Protein AF-A0A3N5UXI3-F1 (afdb_monomer)

Foldseek 3Di:
DDDDPPPDDDDDDPDDDDPDFDADDCVPVVVVVQWDADPRRATDADPAQQHTSDPLDGDFDCSHVPPDDPVRRVVRVVSPVVNNVCSVVVHDGDPDHDDDDDDDDDDFAADELVLLVPQDQDDFDADDPVQVVPDPDDGRPGDDPVNVVSNVSNDLPCVQDVVPCPLQCCCCVVLVQNQFDDFDDDPVDTGHGRLQSNAVGPLLPCRSQVPRPRNQWDWDDDPQKIFIGGRNHTSHIAGFDAAPPPRHTQGHPSNVVSVCVVCVVPPPDDDPGDHHPVVVVVVVVCVVVVDDDD

Radius of gyration: 30.9 Å; Cα contacts (8 Å, |Δi|>4): 382; chains: 1; bounding box: 64×64×96 Å

Nearest PDB structures (foldseek):
  4ylf-assembly1_B  TM=7.951E-01  e=3.405E-05  Thermotoga maritima MSB8
  8oh5-assembly1_C  TM=3.109E-01  e=3.711E-07  Sporomusa ovata DSM 2662
  1gt8-assembly1_B  TM=7.418E-01  e=1.353E-02  Sus scrofa
  8f6n-assembly2_C  TM=8.391E-01  e=3.821E-02  Sus scrofa
  7m32-assembly2_D  TM=7.462E-01  e=2.993E-02  Sus scrofa

Mean predicted aligned error: 10.09 Å

Structure (mmCIF, N/CA/C/O backbone):
data_AF-A0A3N5UXI3-F1
#
_entry.id   AF-A0A3N5UXI3-F1
#
loop_
_atom_site.group_PDB
_atom_site.id
_atom_site.type_symbol
_atom_site.label_atom_id
_atom_site.label_alt_id
_atom_site.label_comp_id
_atom_site.label_asym_id
_atom_site.label_entity_id
_atom_site.label_seq_id
_atom_site.pdbx_PDB_ins_code
_atom_site.Cartn_x
_atom_site.Cartn_y
_atom_site.Cartn_z
_atom_site.occupancy
_atom_site.B_iso_or_equiv
_atom_site.auth_seq_id
_atom_site.auth_comp_id
_atom_site.auth_asym_id
_atom_site.auth_atom_id
_atom_site.pdbx_PDB_model_num
ATOM 1 N N . PRO A 1 1 ? 1.007 -31.518 -23.809 1.00 65.94 1 PRO A N 1
ATOM 2 C CA . PRO A 1 1 ? -0.198 -31.919 -23.040 1.00 65.94 1 PRO A CA 1
ATOM 3 C C . PRO A 1 1 ? -0.566 -33.351 -23.439 1.00 65.94 1 PRO A C 1
ATOM 5 O O . PRO A 1 1 ? -0.428 -33.674 -24.615 1.00 65.94 1 PRO A O 1
ATOM 8 N N . VAL A 1 2 ? -0.949 -34.202 -22.484 1.00 84.44 2 VAL A N 1
ATOM 9 C CA . VAL A 1 2 ? -1.409 -35.572 -22.769 1.00 84.44 2 VAL A CA 1
ATOM 10 C C . VAL A 1 2 ? -2.941 -35.539 -22.834 1.00 84.44 2 VAL A C 1
ATOM 12 O O . VAL A 1 2 ? -3.542 -35.056 -21.873 1.00 84.44 2 VAL A O 1
ATOM 15 N N . PRO A 1 3 ? -3.578 -35.974 -23.937 1.00 84.69 3 PRO A N 1
ATOM 16 C CA . PRO A 1 3 ? -5.035 -35.976 -24.052 1.00 84.69 3 PRO A CA 1
ATOM 17 C C . PRO A 1 3 ? -5.681 -36.871 -22.991 1.00 84.69 3 PRO A C 1
ATOM 19 O O . PRO A 1 3 ? -5.202 -37.978 -22.740 1.00 84.69 3 PRO A O 1
ATOM 22 N N . VAL A 1 4 ? -6.779 -36.409 -22.393 1.00 90.38 4 VAL A N 1
ATOM 23 C CA . VAL A 1 4 ? -7.607 -37.222 -21.495 1.00 90.38 4 VAL A CA 1
ATOM 24 C C . VAL A 1 4 ? -8.749 -37.808 -22.322 1.00 90.38 4 VAL A C 1
ATOM 26 O O . VAL A 1 4 ? -9.548 -37.075 -22.895 1.00 90.38 4 VAL A O 1
ATOM 29 N N . ALA A 1 5 ? -8.812 -39.134 -22.432 1.00 86.75 5 ALA A N 1
ATOM 30 C CA . ALA A 1 5 ? -9.844 -39.791 -23.230 1.00 86.75 5 ALA A CA 1
ATOM 31 C C . ALA A 1 5 ? -11.249 -39.479 -22.680 1.00 86.75 5 ALA A C 1
ATOM 33 O O . ALA A 1 5 ? -11.486 -39.594 -21.479 1.00 86.75 5 ALA A O 1
ATOM 34 N N . GLY A 1 6 ? -12.173 -39.090 -23.565 1.00 88.12 6 GLY A N 1
ATOM 35 C CA . GLY A 1 6 ? -13.560 -38.771 -23.208 1.00 88.12 6 GLY A CA 1
ATOM 36 C C . GLY A 1 6 ? -13.774 -37.392 -22.572 1.00 88.12 6 GLY A C 1
ATOM 37 O O . GLY A 1 6 ? -14.871 -37.127 -22.094 1.00 88.12 6 GLY A O 1
ATOM 38 N N . SER A 1 7 ? -12.765 -36.511 -22.551 1.00 89.62 7 SER A N 1
ATOM 39 C CA . SER A 1 7 ? -12.912 -35.149 -22.011 1.00 89.62 7 SER A CA 1
ATOM 40 C C . SER A 1 7 ? -13.475 -34.127 -23.004 1.00 89.62 7 SER A C 1
ATOM 42 O O . SER A 1 7 ? -13.617 -32.957 -22.646 1.00 89.62 7 SER A O 1
ATOM 44 N N . ASP A 1 8 ? -13.751 -34.527 -24.244 1.00 89.00 8 ASP A N 1
ATOM 45 C CA . ASP A 1 8 ? -14.273 -33.636 -25.280 1.00 89.00 8 ASP A CA 1
ATOM 46 C C . ASP A 1 8 ? -15.713 -33.220 -24.957 1.00 89.00 8 ASP A C 1
ATOM 48 O O . ASP A 1 8 ? -16.565 -34.050 -24.638 1.00 89.00 8 ASP A O 1
ATOM 52 N N . HIS A 1 9 ? -15.990 -31.920 -25.026 1.00 87.88 9 HIS A N 1
ATOM 53 C CA . HIS A 1 9 ? -17.293 -31.355 -24.694 1.00 87.88 9 HIS A CA 1
ATOM 54 C C . HIS A 1 9 ? -17.653 -30.217 -25.650 1.00 87.88 9 HIS A C 1
ATOM 56 O O . HIS A 1 9 ? -16.803 -29.427 -26.057 1.00 87.88 9 HIS A O 1
ATOM 62 N N . VAL A 1 10 ? -18.936 -30.131 -26.000 1.00 89.88 10 VAL A N 1
ATOM 63 C CA . VAL A 1 10 ? -19.492 -29.034 -26.801 1.00 89.88 10 VAL A CA 1
ATOM 64 C C . VAL A 1 10 ? -20.121 -28.025 -25.844 1.00 89.88 10 VAL A C 1
ATOM 66 O O . VAL A 1 10 ? -20.989 -28.388 -25.054 1.00 89.88 10 VAL A O 1
ATOM 69 N N . ILE A 1 11 ? -19.686 -26.765 -25.910 1.00 91.62 11 ILE A N 1
ATOM 70 C CA . ILE A 1 11 ? -20.227 -25.665 -25.098 1.00 91.62 11 ILE A CA 1
ATOM 71 C C . ILE A 1 11 ? -20.891 -24.667 -26.042 1.00 91.62 11 ILE A C 1
ATOM 73 O O . ILE A 1 11 ? -20.235 -24.131 -26.934 1.00 91.62 11 ILE A O 1
ATOM 77 N N . GLY A 1 12 ? -22.184 -24.408 -25.840 1.00 93.56 12 GLY A N 1
ATOM 78 C CA . GLY A 1 12 ? -22.869 -23.292 -26.489 1.00 93.56 12 GLY A CA 1
ATOM 79 C C . GLY A 1 12 ? -22.422 -21.976 -25.859 1.00 93.56 12 GLY A C 1
ATOM 80 O O . GLY A 1 12 ? -22.544 -21.808 -24.648 1.00 93.56 12 GLY A O 1
ATOM 81 N N . VAL A 1 13 ? -21.883 -21.066 -26.668 1.00 94.62 13 VAL A N 1
ATOM 82 C CA . VAL A 1 13 ? -21.431 -19.739 -26.231 1.00 94.62 13 VAL A CA 1
ATOM 83 C C . VAL A 1 13 ? -21.884 -18.683 -27.230 1.00 94.62 13 VAL A C 1
ATOM 85 O O . VAL A 1 13 ? -21.891 -18.931 -28.434 1.00 94.62 13 VAL A O 1
ATOM 88 N N . ASP A 1 14 ? -22.206 -17.491 -26.735 1.00 95.94 14 ASP A N 1
ATOM 89 C CA . ASP A 1 14 ? -22.561 -16.348 -27.585 1.00 95.94 14 ASP A CA 1
ATOM 90 C C . ASP A 1 14 ? -21.322 -15.639 -28.147 1.00 95.94 14 ASP A C 1
ATOM 92 O O . ASP A 1 14 ? -21.400 -14.878 -29.110 1.00 95.94 14 ASP A O 1
ATOM 96 N N . SER A 1 15 ? -20.156 -15.826 -27.519 1.00 94.06 15 SER A N 1
ATOM 97 C CA . SER A 1 15 ? -18.914 -15.147 -27.891 1.00 94.06 15 SER A CA 1
ATOM 98 C C . SER A 1 15 ? -17.685 -15.976 -27.540 1.00 94.06 15 SER A C 1
ATOM 100 O O . SER A 1 15 ? -17.613 -16.605 -26.485 1.00 94.06 15 SER A O 1
ATOM 102 N N . ILE A 1 16 ? -16.689 -15.932 -28.425 1.00 92.56 16 ILE A N 1
ATOM 103 C CA . ILE A 1 16 ? -15.388 -16.583 -28.254 1.00 92.56 16 ILE A CA 1
ATOM 104 C C . ILE A 1 16 ? -14.322 -15.492 -28.278 1.00 92.56 16 ILE A C 1
ATOM 106 O O . ILE A 1 16 ? -14.198 -14.762 -29.260 1.00 92.56 16 ILE A O 1
ATOM 110 N N . ILE A 1 17 ? -13.534 -15.395 -27.207 1.00 91.75 17 ILE A N 1
ATOM 111 C CA . ILE A 1 17 ? -12.363 -14.518 -27.148 1.00 91.75 17 ILE A CA 1
ATOM 112 C C . ILE A 1 17 ? -11.124 -15.387 -27.332 1.00 91.75 17 ILE A C 1
ATOM 114 O O . ILE A 1 17 ? -10.791 -16.213 -26.483 1.00 91.75 17 ILE A O 1
ATOM 118 N N . THR A 1 18 ? -10.428 -15.206 -28.451 1.00 91.81 18 THR A N 1
ATOM 119 C CA . THR A 1 18 ? -9.192 -15.934 -28.738 1.00 91.81 18 THR A CA 1
ATOM 120 C C . THR A 1 18 ? -8.028 -15.337 -27.953 1.00 91.81 18 THR A C 1
ATOM 122 O O . THR A 1 18 ? -7.627 -14.199 -28.203 1.00 91.81 18 THR A O 1
ATOM 125 N N . ALA A 1 19 ? -7.444 -16.111 -27.039 1.00 88.56 19 ALA A N 1
ATOM 126 C CA . ALA A 1 19 ? -6.217 -15.740 -26.337 1.00 88.56 19 ALA A CA 1
ATOM 127 C C . ALA A 1 19 ? -4.994 -15.936 -27.252 1.00 88.56 19 ALA A C 1
ATOM 129 O O . ALA A 1 19 ? -4.277 -16.932 -27.158 1.00 88.56 19 ALA A O 1
ATOM 130 N N . ILE A 1 20 ? -4.791 -15.005 -28.186 1.00 87.50 20 ILE A N 1
ATOM 131 C CA . ILE A 1 20 ? -3.626 -15.018 -29.075 1.00 87.50 20 ILE A CA 1
ATOM 132 C C . ILE A 1 20 ? -2.359 -14.634 -28.301 1.00 87.50 20 ILE A C 1
ATOM 134 O O . ILE A 1 20 ? -2.360 -13.704 -27.496 1.00 87.50 20 ILE A O 1
ATOM 138 N N . GLY A 1 21 ? -1.276 -15.377 -28.532 1.00 85.62 21 GLY A N 1
ATOM 139 C CA . GLY A 1 21 ? 0.041 -15.049 -27.990 1.00 85.62 21 GLY A CA 1
ATOM 140 C C . GLY A 1 21 ? 0.716 -13.911 -28.758 1.00 85.62 21 GLY A C 1
ATOM 141 O O . GLY A 1 21 ? 0.164 -13.357 -29.708 1.00 85.62 21 GLY A O 1
ATOM 142 N N . GLN A 1 22 ? 1.954 -13.605 -28.381 1.00 87.06 22 GLN A N 1
ATOM 143 C CA . GLN A 1 22 ? 2.789 -12.618 -29.066 1.00 87.06 22 GLN A CA 1
ATOM 144 C C . GLN A 1 22 ? 3.966 -13.277 -29.787 1.00 87.06 22 GLN A C 1
ATOM 146 O O . GLN A 1 22 ? 4.438 -14.347 -29.398 1.00 87.06 22 GLN A O 1
ATOM 151 N N . ARG A 1 23 ? 4.474 -12.595 -30.813 1.00 88.00 23 ARG A N 1
ATOM 152 C CA . ARG A 1 23 ? 5.726 -12.928 -31.499 1.00 88.00 23 ARG A CA 1
ATOM 153 C C . ARG A 1 23 ? 6.582 -11.677 -31.605 1.00 88.00 23 ARG A C 1
ATOM 155 O O . ARG A 1 23 ? 6.048 -10.574 -31.673 1.00 88.00 23 ARG A O 1
ATOM 162 N N . ILE A 1 24 ? 7.892 -11.863 -31.632 1.00 89.31 24 ILE A N 1
ATOM 163 C CA . ILE A 1 24 ? 8.823 -10.759 -31.840 1.00 89.31 24 ILE A CA 1
ATOM 164 C C . ILE A 1 24 ? 8.782 -10.351 -33.303 1.00 89.31 24 ILE A C 1
ATOM 166 O O . ILE A 1 24 ? 8.906 -11.196 -34.190 1.00 89.31 24 ILE A O 1
ATOM 170 N N . ASP A 1 25 ? 8.632 -9.053 -33.519 1.00 88.38 25 ASP A N 1
ATOM 171 C CA . ASP A 1 25 ? 8.922 -8.435 -34.797 1.00 88.38 25 ASP A CA 1
ATOM 172 C C . ASP A 1 25 ? 10.430 -8.171 -34.897 1.00 88.38 25 ASP A C 1
ATOM 174 O O . ASP A 1 25 ? 11.025 -7.570 -34.000 1.00 88.38 25 ASP A O 1
ATOM 178 N N . ARG A 1 26 ? 11.057 -8.700 -35.949 1.00 85.50 26 ARG A N 1
ATOM 179 C CA . ARG A 1 26 ? 12.506 -8.608 -36.183 1.00 85.50 26 ARG A CA 1
ATOM 180 C C . ARG A 1 26 ? 12.870 -7.604 -37.264 1.00 85.50 26 ARG A C 1
ATOM 182 O O . ARG A 1 26 ? 14.054 -7.463 -37.580 1.00 85.50 26 ARG A O 1
ATOM 189 N N . GLU A 1 27 ? 11.880 -6.922 -37.831 1.00 87.62 27 GLU A N 1
ATOM 190 C CA . GLU A 1 27 ? 12.112 -5.941 -38.877 1.00 87.62 27 GLU A CA 1
ATOM 191 C C . GLU A 1 27 ? 13.179 -4.919 -38.435 1.00 87.62 27 GLU A C 1
ATOM 193 O O . GLU A 1 27 ? 13.139 -4.364 -37.337 1.00 87.62 27 GLU A O 1
ATOM 198 N N . GLY A 1 28 ? 14.213 -4.742 -39.263 1.00 84.31 28 GLY A N 1
ATOM 199 C CA . GLY A 1 28 ? 15.354 -3.860 -38.987 1.00 84.31 28 GLY A CA 1
ATOM 200 C C . GLY A 1 28 ? 16.447 -4.425 -38.065 1.00 84.31 28 GLY A C 1
ATOM 201 O O . GLY A 1 28 ? 17.582 -3.953 -38.134 1.00 84.31 28 GLY A O 1
ATOM 202 N N . LEU A 1 29 ? 16.173 -5.457 -37.260 1.00 85.62 29 LEU A N 1
ATOM 203 C CA . LEU A 1 29 ? 17.176 -6.088 -36.385 1.00 85.62 29 LEU A CA 1
ATOM 204 C C . LEU A 1 29 ? 17.993 -7.167 -37.102 1.00 85.62 29 LEU A C 1
ATOM 206 O O . LEU A 1 29 ? 19.163 -7.361 -36.778 1.00 85.62 29 LEU A O 1
ATOM 210 N N . ASP A 1 30 ? 17.415 -7.828 -38.108 1.00 79.62 30 ASP A N 1
ATOM 211 C CA . ASP A 1 30 ? 18.101 -8.872 -38.886 1.00 79.62 30 ASP A CA 1
ATOM 212 C C . ASP A 1 30 ? 19.322 -8.340 -39.665 1.00 79.62 30 ASP A C 1
ATOM 214 O O . ASP A 1 30 ? 20.242 -9.095 -39.980 1.00 79.62 30 ASP A O 1
ATOM 218 N N . ALA A 1 31 ? 19.384 -7.028 -39.926 1.00 83.69 31 ALA A N 1
ATOM 219 C CA . ALA A 1 31 ? 20.550 -6.380 -40.531 1.00 83.69 31 ALA A CA 1
ATOM 220 C C . ALA A 1 31 ? 21.778 -6.352 -39.594 1.00 83.69 31 ALA A C 1
ATOM 222 O O . ALA A 1 31 ? 22.913 -6.214 -40.056 1.00 83.69 31 ALA A O 1
ATOM 223 N N . MET A 1 32 ? 21.580 -6.498 -38.278 1.00 84.94 32 MET A N 1
ATOM 224 C CA . MET A 1 32 ? 22.648 -6.487 -37.278 1.00 84.94 32 MET A CA 1
ATOM 225 C C . MET A 1 32 ? 23.227 -7.897 -37.089 1.00 84.94 32 MET A C 1
ATOM 227 O O . MET A 1 32 ? 22.891 -8.604 -36.141 1.00 84.94 32 MET A O 1
ATOM 231 N N . GLN A 1 33 ? 24.140 -8.304 -37.976 1.00 81.69 33 GLN A N 1
ATOM 232 C CA . GLN A 1 33 ? 24.696 -9.672 -38.023 1.00 81.69 33 GLN A CA 1
ATOM 233 C C . GLN A 1 33 ? 25.372 -10.140 -36.719 1.00 81.69 33 GLN A C 1
ATOM 235 O O . GLN A 1 33 ? 25.471 -11.338 -36.459 1.00 81.69 33 GLN A O 1
ATOM 240 N N . SER A 1 34 ? 25.829 -9.206 -35.881 1.00 89.12 34 SER A N 1
ATOM 241 C CA . SER A 1 34 ? 26.456 -9.506 -34.589 1.00 89.12 34 SER A CA 1
ATOM 242 C C . SER A 1 34 ? 25.457 -9.932 -33.508 1.00 89.12 34 SER A C 1
ATOM 244 O O . SER A 1 34 ? 25.879 -10.415 -32.455 1.00 89.12 34 SER A O 1
ATOM 246 N N . LEU A 1 35 ? 24.148 -9.770 -33.729 1.00 92.12 35 LEU A N 1
ATOM 247 C CA . LEU A 1 35 ? 23.103 -10.201 -32.804 1.00 92.12 35 LEU A CA 1
ATOM 248 C C . LEU A 1 35 ? 22.792 -11.691 -32.973 1.00 92.12 35 LEU A C 1
ATOM 250 O O . LEU A 1 35 ? 22.519 -12.185 -34.065 1.00 92.12 35 LEU A O 1
ATOM 254 N N . ARG A 1 36 ? 22.805 -12.424 -31.859 1.00 93.12 36 ARG A N 1
ATOM 255 C CA . ARG A 1 36 ? 22.457 -13.844 -31.812 1.00 93.12 36 ARG A CA 1
ATOM 256 C C . ARG A 1 36 ? 21.034 -14.027 -31.321 1.00 93.12 36 ARG A C 1
ATOM 258 O O . ARG A 1 36 ? 20.616 -13.418 -30.339 1.00 93.12 36 ARG A O 1
ATOM 265 N N . TRP A 1 37 ? 20.325 -14.943 -31.962 1.00 92.31 37 TRP A N 1
ATOM 266 C CA . TRP A 1 37 ? 18.940 -15.266 -31.652 1.00 92.31 37 TRP A CA 1
ATOM 267 C C . TRP A 1 37 ? 18.823 -16.669 -31.063 1.00 92.31 37 TRP A C 1
ATOM 269 O O . TRP A 1 37 ? 19.584 -17.574 -31.404 1.00 92.31 37 TRP A O 1
ATOM 279 N N . THR A 1 38 ? 17.845 -16.865 -30.188 1.00 91.88 38 THR A N 1
ATOM 280 C CA . THR A 1 38 ? 17.479 -18.181 -29.672 1.00 91.88 38 THR A CA 1
ATOM 281 C C . THR A 1 38 ? 16.602 -18.926 -30.681 1.00 91.88 38 THR A C 1
ATOM 283 O O . THR A 1 38 ? 15.998 -18.335 -31.582 1.00 91.88 38 THR A O 1
ATOM 286 N N . LYS A 1 39 ? 16.445 -20.239 -30.478 1.00 90.31 39 LYS A N 1
ATOM 287 C CA . LYS A 1 39 ? 15.512 -21.072 -31.258 1.00 90.31 39 LYS A CA 1
ATOM 288 C C . LYS A 1 39 ? 14.042 -20.638 -31.154 1.00 90.31 39 LYS A C 1
ATOM 290 O O . LYS A 1 39 ? 13.228 -21.075 -31.955 1.00 90.31 39 LYS A O 1
ATOM 295 N N . TRP A 1 40 ? 13.699 -19.817 -30.159 1.00 87.06 40 TRP A N 1
ATOM 296 C CA . TRP A 1 40 ? 12.327 -19.397 -29.862 1.00 87.06 40 TRP A CA 1
ATOM 297 C C . TRP A 1 40 ? 11.935 -18.076 -30.515 1.00 87.06 40 TRP A C 1
ATOM 299 O O . TRP A 1 40 ? 10.864 -17.551 -30.231 1.00 87.06 40 TRP A O 1
ATOM 309 N N . GLY A 1 41 ? 12.796 -17.498 -31.350 1.00 89.00 41 GLY A N 1
ATOM 310 C CA . GLY A 1 41 ? 12.504 -16.198 -31.939 1.00 89.00 41 GLY A CA 1
ATOM 311 C C . GLY A 1 41 ? 13.061 -15.013 -31.137 1.00 89.00 41 GLY A C 1
ATOM 312 O O . GLY A 1 41 ? 13.104 -13.914 -31.681 1.00 89.00 41 GLY A O 1
ATOM 313 N N . THR A 1 42 ? 13.542 -15.226 -29.906 1.00 92.94 42 THR A N 1
ATOM 314 C CA . THR A 1 42 ? 14.015 -14.166 -28.994 1.00 92.94 42 THR A CA 1
ATOM 315 C C . THR A 1 42 ? 15.490 -13.825 -29.161 1.00 92.94 42 THR A C 1
ATOM 317 O O . THR A 1 42 ? 16.274 -14.638 -29.651 1.00 92.94 42 THR A O 1
ATOM 320 N N . LEU A 1 43 ? 15.875 -12.612 -28.776 1.00 94.25 43 LEU A N 1
ATOM 321 C CA . LEU A 1 43 ? 17.255 -12.150 -28.781 1.00 94.25 43 LEU A CA 1
ATOM 322 C C . LEU A 1 43 ? 18.017 -12.750 -27.595 1.00 94.25 43 LEU A C 1
ATOM 324 O O . LEU A 1 43 ? 17.530 -12.767 -26.465 1.00 94.25 43 LEU A O 1
ATOM 328 N N . MET A 1 44 ? 19.229 -13.239 -27.848 1.00 94.38 44 MET A N 1
ATOM 329 C CA . MET A 1 44 ? 20.095 -13.766 -26.803 1.00 94.38 44 MET A CA 1
ATOM 330 C C . MET A 1 44 ? 20.772 -12.613 -26.058 1.00 94.38 44 MET A C 1
ATOM 332 O O . MET A 1 44 ? 21.547 -11.853 -26.641 1.00 94.38 44 MET A O 1
ATOM 336 N N . ALA A 1 45 ? 20.500 -12.511 -24.760 1.00 94.69 45 ALA A N 1
ATOM 337 C CA . ALA A 1 45 ? 21.155 -11.572 -23.861 1.00 94.69 45 ALA A CA 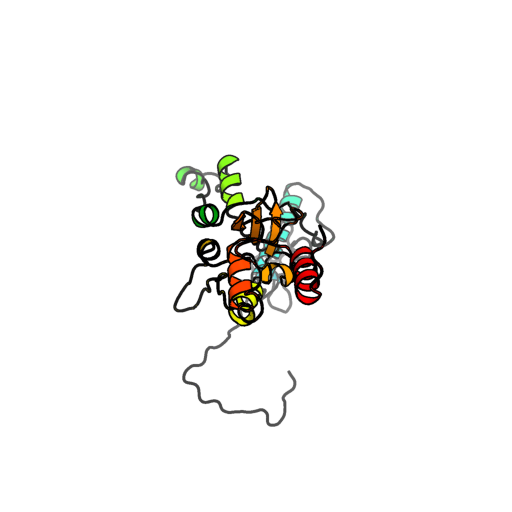1
ATOM 338 C C . ALA A 1 45 ? 21.530 -12.265 -22.547 1.00 94.69 45 ALA A C 1
ATOM 340 O O . ALA A 1 45 ? 20.855 -13.198 -22.103 1.00 94.69 45 ALA A O 1
ATOM 341 N N . ASP A 1 46 ? 22.615 -11.811 -21.934 1.00 93.94 46 ASP A N 1
ATOM 342 C CA . ASP A 1 46 ? 23.067 -12.284 -20.634 1.00 93.94 46 ASP A CA 1
ATOM 343 C C . ASP A 1 46 ? 22.024 -11.964 -19.551 1.00 93.94 46 ASP A C 1
ATOM 345 O O . ASP A 1 46 ? 21.503 -10.853 -19.458 1.00 93.94 46 ASP A O 1
ATOM 349 N N . THR A 1 47 ? 21.691 -12.945 -18.715 1.00 89.81 47 THR A N 1
ATOM 350 C CA . THR A 1 47 ? 20.563 -12.834 -17.776 1.00 89.81 47 THR A CA 1
ATOM 351 C C . THR A 1 47 ? 20.840 -11.897 -16.599 1.00 89.81 47 THR A C 1
ATOM 353 O O . THR A 1 47 ? 19.898 -11.464 -15.925 1.00 89.81 47 THR A O 1
ATOM 356 N N . ILE A 1 48 ? 22.110 -11.565 -16.355 1.00 91.69 48 ILE A N 1
ATOM 357 C CA . ILE A 1 48 ? 22.561 -10.748 -15.229 1.00 91.69 48 ILE A CA 1
ATOM 358 C C . ILE A 1 48 ? 22.760 -9.298 -15.675 1.00 91.69 48 ILE A C 1
ATOM 360 O O . ILE A 1 48 ? 22.268 -8.376 -15.027 1.00 91.69 48 ILE A O 1
ATOM 364 N N . THR A 1 49 ? 23.461 -9.112 -16.787 1.00 92.81 49 THR A N 1
ATOM 365 C CA . THR A 1 49 ? 23.913 -7.818 -17.314 1.00 92.81 49 THR A CA 1
ATOM 366 C C . THR A 1 49 ? 23.017 -7.272 -18.420 1.00 92.81 49 THR A C 1
ATOM 368 O O . THR A 1 49 ? 23.119 -6.094 -18.750 1.00 92.81 49 THR A O 1
ATOM 371 N N . SER A 1 50 ? 22.155 -8.110 -19.010 1.00 95.56 50 SER A N 1
ATOM 372 C CA . SER A 1 50 ? 21.363 -7.806 -20.209 1.00 95.56 50 SER A CA 1
ATOM 373 C C . SER A 1 50 ? 22.197 -7.494 -21.466 1.00 95.56 50 SER A C 1
ATOM 375 O O . SER A 1 50 ? 21.651 -6.989 -22.449 1.00 95.56 50 SER A O 1
ATOM 377 N N . ALA A 1 51 ? 23.504 -7.783 -21.462 1.00 96.06 51 ALA A N 1
ATOM 378 C CA . ALA A 1 51 ? 24.382 -7.582 -22.614 1.00 96.06 51 ALA A CA 1
ATOM 379 C C . ALA A 1 51 ? 24.075 -8.592 -23.727 1.00 96.06 51 ALA A C 1
ATOM 381 O O . ALA A 1 51 ? 23.840 -9.772 -23.460 1.00 96.06 51 ALA A O 1
ATOM 382 N N . THR A 1 52 ? 24.084 -8.139 -24.978 1.00 95.94 52 THR A N 1
ATOM 383 C CA . THR A 1 52 ? 23.894 -9.006 -26.150 1.00 95.94 52 THR A CA 1
ATOM 384 C C . THR A 1 52 ? 25.236 -9.528 -26.672 1.00 95.94 52 THR A C 1
ATOM 386 O O . THR A 1 52 ? 26.296 -9.256 -26.111 1.00 95.94 52 THR A O 1
ATOM 389 N N . SER A 1 53 ? 25.213 -10.282 -27.771 1.00 94.50 53 SER A N 1
ATOM 390 C CA . SER A 1 53 ? 26.431 -10.689 -28.482 1.00 94.50 53 SER A CA 1
ATOM 391 C C . SER A 1 53 ? 27.124 -9.552 -29.244 1.00 94.50 53 SER A C 1
ATOM 393 O O . SER A 1 53 ? 28.238 -9.754 -29.723 1.00 94.50 53 SER A O 1
ATOM 395 N N . MET A 1 54 ? 26.489 -8.383 -29.368 1.00 94.06 54 MET A N 1
ATOM 396 C CA . MET A 1 54 ? 27.091 -7.185 -29.944 1.00 94.06 54 MET A CA 1
ATOM 397 C C . MET A 1 54 ? 27.572 -6.262 -28.820 1.00 94.06 54 MET A C 1
ATOM 399 O O . MET A 1 54 ? 26.810 -5.916 -27.916 1.00 94.06 54 MET A O 1
ATOM 403 N N . GLU A 1 55 ? 28.846 -5.873 -28.871 1.00 93.06 55 GLU A N 1
ATOM 404 C CA . GLU A 1 55 ? 29.447 -5.008 -27.857 1.00 93.06 55 GLU A CA 1
ATOM 405 C C . GLU A 1 55 ? 28.717 -3.659 -27.768 1.00 93.06 55 GLU A C 1
ATOM 407 O O . GLU A 1 55 ? 28.326 -3.079 -28.781 1.00 93.06 55 GLU A O 1
ATOM 412 N N . GLY A 1 56 ? 28.500 -3.178 -26.541 1.00 93.00 56 GLY A N 1
ATOM 413 C CA . GLY A 1 56 ? 27.786 -1.926 -26.279 1.00 93.00 56 GLY A CA 1
ATOM 414 C C . GLY A 1 56 ? 26.269 -2.002 -26.487 1.00 93.00 56 GLY A C 1
ATOM 415 O O . GLY A 1 56 ? 25.575 -1.028 -26.201 1.00 93.00 56 GLY A O 1
ATOM 416 N N . VAL A 1 57 ? 25.731 -3.146 -26.930 1.00 94.75 57 VAL A N 1
ATOM 417 C CA . VAL A 1 57 ? 24.295 -3.345 -27.158 1.00 94.75 57 VAL A CA 1
ATOM 418 C C . VAL A 1 57 ? 23.697 -4.223 -26.064 1.00 94.75 57 VAL A C 1
ATOM 420 O O . VAL A 1 57 ? 24.146 -5.343 -25.807 1.00 94.75 57 VAL A O 1
ATOM 423 N N . TYR A 1 58 ? 22.631 -3.713 -25.451 1.00 96.12 58 TYR A N 1
ATOM 424 C CA . TYR A 1 58 ? 21.903 -4.341 -24.353 1.00 96.12 58 TYR A CA 1
ATOM 425 C C . TYR A 1 58 ? 20.435 -4.512 -24.730 1.00 96.12 58 TYR A C 1
ATOM 427 O O . TYR A 1 58 ? 19.888 -3.726 -25.502 1.00 96.12 58 TYR A O 1
ATOM 435 N N . SER A 1 59 ? 19.780 -5.527 -24.172 1.00 94.94 59 SER A N 1
ATOM 436 C CA . SER A 1 59 ? 18.368 -5.788 -24.444 1.00 94.94 59 SER A CA 1
ATOM 437 C C . SER A 1 59 ? 17.640 -6.348 -23.230 1.00 94.94 59 SER A C 1
ATOM 439 O O . SER A 1 59 ? 18.215 -7.029 -22.385 1.00 94.94 59 SER A O 1
ATOM 441 N N . GLY A 1 60 ? 16.349 -6.057 -23.132 1.00 94.00 60 GLY A N 1
ATOM 442 C CA . GLY A 1 60 ? 15.492 -6.523 -22.054 1.00 94.00 60 GLY A CA 1
ATOM 443 C C . GLY A 1 60 ? 14.031 -6.543 -22.480 1.00 94.00 60 GLY A C 1
ATOM 444 O O . GLY A 1 60 ? 13.676 -6.094 -23.567 1.00 94.00 60 GLY A O 1
ATOM 445 N N . GLY A 1 61 ? 13.178 -7.070 -21.607 1.00 92.56 61 GLY A N 1
ATOM 446 C CA . GLY A 1 61 ? 11.760 -7.241 -21.897 1.00 92.56 61 GLY A CA 1
ATOM 447 C C . GLY A 1 61 ? 11.506 -8.400 -22.847 1.00 92.56 61 GLY A C 1
ATOM 448 O O . GLY A 1 61 ? 12.290 -9.351 -22.920 1.00 92.56 61 GLY A O 1
ATOM 449 N N . ASP A 1 62 ? 10.398 -8.308 -23.566 1.00 92.50 62 ASP A N 1
ATOM 450 C CA . ASP A 1 62 ? 9.853 -9.428 -24.326 1.00 92.50 62 ASP A CA 1
ATOM 451 C C . ASP A 1 62 ? 10.728 -9.849 -25.507 1.00 92.50 62 ASP A C 1
ATOM 453 O O . ASP A 1 62 ? 10.719 -11.016 -25.895 1.00 92.50 62 ASP A O 1
ATOM 457 N N . LEU A 1 63 ? 11.553 -8.930 -26.026 1.00 92.94 63 LEU A N 1
ATOM 458 C CA . LEU A 1 63 ? 12.549 -9.232 -27.054 1.00 92.94 63 LEU A CA 1
ATOM 459 C C . LEU A 1 63 ? 13.545 -10.306 -26.585 1.00 92.94 63 LEU A C 1
ATOM 461 O O . LEU A 1 63 ? 14.018 -11.088 -27.402 1.00 92.94 63 LEU A O 1
ATOM 465 N N . VAL A 1 64 ? 13.827 -10.383 -25.281 1.00 93.31 64 VAL A N 1
ATOM 466 C CA . VAL A 1 64 ? 14.727 -11.381 -24.678 1.00 93.31 64 VAL A CA 1
ATOM 467 C C . VAL A 1 64 ? 13.940 -12.512 -24.014 1.00 93.31 64 VAL A C 1
ATOM 469 O O . VAL A 1 64 ? 14.251 -13.687 -24.211 1.00 93.31 64 VAL A O 1
ATOM 472 N N . LEU A 1 65 ? 12.920 -12.164 -23.226 1.00 90.19 65 LEU A N 1
ATOM 473 C CA . LEU A 1 65 ? 12.205 -13.091 -22.344 1.00 90.19 65 LEU A CA 1
ATOM 474 C C . LEU A 1 65 ? 11.024 -13.811 -23.020 1.00 90.19 65 LEU A C 1
ATOM 476 O O . LEU A 1 65 ? 10.553 -14.814 -22.488 1.00 90.19 65 LEU A O 1
ATOM 480 N N . GLY A 1 66 ? 10.551 -13.335 -24.176 1.00 88.44 66 GLY A N 1
ATOM 481 C CA . GLY A 1 66 ? 9.277 -13.767 -24.760 1.00 88.44 66 GLY A CA 1
ATOM 482 C C . GLY A 1 66 ? 8.074 -13.111 -24.061 1.00 88.44 66 GLY A C 1
ATOM 483 O O . GLY A 1 66 ? 8.246 -12.034 -23.502 1.00 88.44 66 GLY A O 1
ATOM 484 N N . PRO A 1 67 ? 6.863 -13.707 -24.090 1.00 85.62 67 PRO A N 1
ATOM 485 C CA . PRO A 1 67 ? 5.672 -13.198 -23.391 1.00 85.62 67 PRO A CA 1
ATOM 486 C C . PRO A 1 67 ? 5.844 -13.208 -21.870 1.00 85.62 67 PRO A C 1
ATOM 488 O O . PRO A 1 67 ? 5.358 -14.099 -21.173 1.00 85.62 67 PRO A O 1
ATOM 491 N N . ALA A 1 68 ? 6.568 -12.217 -21.363 1.00 86.00 68 ALA A N 1
ATOM 492 C CA . ALA A 1 68 ? 6.841 -12.037 -19.955 1.00 86.00 68 ALA A CA 1
ATOM 493 C C . ALA A 1 68 ? 5.750 -11.188 -19.298 1.00 86.00 68 ALA A C 1
ATOM 495 O O . ALA A 1 68 ? 4.982 -10.467 -19.936 1.00 86.00 68 ALA A O 1
ATOM 496 N N . THR A 1 69 ? 5.685 -11.248 -17.973 1.00 90.25 69 THR A N 1
ATOM 497 C CA . THR A 1 69 ? 4.843 -10.319 -17.223 1.00 90.25 69 THR A CA 1
ATOM 498 C C . THR A 1 69 ? 5.422 -8.905 -17.300 1.00 90.25 69 THR A C 1
ATOM 500 O O . THR A 1 69 ? 6.638 -8.708 -17.367 1.00 90.25 69 THR A O 1
ATOM 503 N N . ALA A 1 70 ? 4.566 -7.885 -17.177 1.00 90.31 70 ALA A N 1
ATOM 504 C CA . ALA A 1 70 ? 5.018 -6.491 -17.126 1.00 90.31 70 ALA A CA 1
ATOM 505 C C . ALA A 1 70 ? 6.101 -6.256 -16.049 1.00 90.31 70 ALA A C 1
ATOM 507 O O . ALA A 1 70 ? 7.022 -5.465 -16.241 1.00 90.31 70 ALA A O 1
ATOM 508 N N . VAL A 1 71 ? 6.027 -6.974 -14.921 1.00 90.81 71 VAL A N 1
ATOM 509 C CA . VAL A 1 71 ? 7.011 -6.886 -13.831 1.00 90.81 71 VAL A CA 1
ATOM 510 C C . VAL A 1 71 ? 8.383 -7.401 -14.270 1.00 90.81 71 VAL A C 1
ATOM 512 O O . VAL A 1 71 ? 9.399 -6.764 -13.982 1.00 90.81 71 VAL A O 1
ATOM 515 N N . GLU A 1 72 ? 8.427 -8.527 -14.979 1.00 90.75 72 GLU A N 1
ATOM 516 C CA . GLU A 1 72 ? 9.667 -9.103 -15.505 1.00 90.75 72 GLU A CA 1
ATOM 517 C C . GLU A 1 72 ? 10.286 -8.212 -16.580 1.00 90.75 72 GLU A C 1
ATOM 519 O O . GLU A 1 72 ? 11.495 -7.969 -16.540 1.00 90.75 72 GLU A O 1
ATOM 524 N N . ALA A 1 73 ? 9.463 -7.653 -17.472 1.00 91.62 73 ALA A N 1
ATOM 525 C CA . ALA A 1 73 ? 9.919 -6.732 -18.504 1.00 91.62 73 ALA A CA 1
ATOM 526 C C . ALA A 1 73 ? 10.523 -5.449 -17.907 1.00 91.62 73 ALA A C 1
ATOM 528 O O . ALA A 1 73 ? 11.639 -5.063 -18.263 1.00 91.62 73 ALA A O 1
ATOM 529 N N . ILE A 1 74 ? 9.856 -4.842 -16.917 1.00 92.50 74 ILE A N 1
ATOM 530 C CA . ILE A 1 74 ? 10.390 -3.693 -16.165 1.00 92.50 74 ILE A CA 1
ATOM 531 C C . ILE A 1 74 ? 11.703 -4.066 -15.463 1.00 92.50 74 ILE A C 1
ATOM 533 O O . ILE A 1 74 ? 12.659 -3.288 -15.463 1.00 92.50 74 ILE A O 1
ATOM 537 N N . GLY A 1 75 ? 11.770 -5.257 -14.862 1.00 90.88 75 GLY A N 1
ATOM 538 C CA . GLY A 1 75 ? 12.982 -5.762 -14.221 1.00 90.88 75 GLY A CA 1
ATOM 539 C C . GLY A 1 75 ? 14.150 -5.907 -15.200 1.00 90.88 75 GLY A C 1
ATOM 540 O O . GLY A 1 75 ? 15.267 -5.503 -14.881 1.00 90.88 75 GLY A O 1
ATOM 541 N N . ALA A 1 76 ? 13.896 -6.437 -16.396 1.00 92.69 76 ALA A N 1
ATOM 542 C CA . ALA A 1 76 ? 14.891 -6.568 -17.454 1.00 92.69 76 ALA A CA 1
ATOM 543 C C . ALA A 1 76 ? 15.372 -5.208 -17.978 1.00 92.69 76 ALA A C 1
ATOM 545 O O . ALA A 1 76 ? 16.574 -5.029 -18.166 1.00 92.69 76 ALA A O 1
ATOM 546 N N . GLY A 1 77 ? 14.467 -4.235 -18.128 1.00 93.12 77 GLY A N 1
ATOM 547 C CA . GLY A 1 77 ? 14.824 -2.862 -18.491 1.00 93.12 77 GLY A CA 1
ATOM 548 C C . GLY A 1 77 ? 15.756 -2.207 -17.468 1.00 93.12 77 GLY A C 1
ATOM 549 O O . GLY A 1 77 ? 16.753 -1.597 -17.844 1.00 93.12 77 GLY A O 1
ATOM 550 N N . LYS A 1 78 ? 15.502 -2.399 -16.166 1.00 92.88 78 LYS A N 1
ATOM 551 C CA . LYS A 1 78 ? 16.390 -1.895 -15.102 1.00 92.88 78 LYS A CA 1
ATOM 552 C C . LYS A 1 78 ? 17.781 -2.526 -15.139 1.00 92.88 78 LYS A C 1
ATOM 554 O O . LYS A 1 78 ? 18.760 -1.809 -14.968 1.00 92.88 78 LYS A O 1
ATOM 559 N N . ARG A 1 79 ? 17.874 -3.839 -15.387 1.00 92.75 79 ARG A N 1
ATOM 560 C CA . ARG A 1 79 ? 19.169 -4.525 -15.546 1.00 92.75 79 ARG A CA 1
ATOM 561 C C . ARG A 1 79 ? 19.938 -4.010 -16.760 1.00 92.75 79 ARG A C 1
ATOM 563 O O . ARG A 1 79 ? 21.116 -3.709 -16.631 1.00 92.75 79 ARG A O 1
ATOM 570 N N . ALA A 1 80 ? 19.261 -3.834 -17.897 1.00 95.12 80 ALA A N 1
ATOM 571 C CA . ALA A 1 80 ? 19.867 -3.253 -19.093 1.00 95.12 80 ALA A CA 1
ATOM 572 C C . ALA A 1 80 ? 20.376 -1.830 -18.839 1.00 95.12 80 ALA A C 1
ATOM 574 O O . ALA A 1 80 ? 21.511 -1.525 -19.187 1.00 95.12 80 A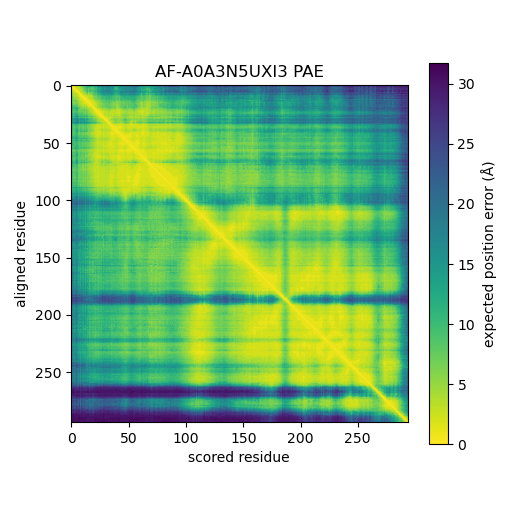LA A O 1
ATOM 575 N N . ALA A 1 81 ? 19.588 -0.985 -18.168 1.00 94.81 81 ALA A N 1
ATOM 576 C CA . ALA A 1 81 ? 20.009 0.367 -17.810 1.00 94.81 81 ALA A CA 1
ATOM 577 C C . ALA A 1 81 ? 21.252 0.377 -16.902 1.00 94.81 81 ALA A C 1
ATOM 579 O O . ALA A 1 81 ? 22.174 1.152 -17.142 1.00 94.81 81 ALA A O 1
ATOM 580 N N . GLU A 1 82 ? 21.313 -0.502 -15.895 1.00 94.19 82 GLU A N 1
ATOM 581 C CA . GLU A 1 82 ? 22.503 -0.646 -15.046 1.00 94.19 82 GLU A CA 1
ATOM 582 C C . GLU A 1 82 ? 23.719 -1.150 -15.842 1.00 94.19 82 GLU A C 1
ATOM 584 O O . GLU A 1 82 ? 24.825 -0.637 -15.665 1.00 94.19 82 GLU A O 1
ATOM 589 N N . GLY A 1 83 ? 23.523 -2.123 -16.737 1.00 94.88 83 GLY A N 1
ATOM 590 C CA . GLY A 1 83 ? 24.575 -2.646 -17.609 1.00 94.88 83 GLY A CA 1
ATOM 591 C C . GLY A 1 83 ? 25.162 -1.572 -18.527 1.00 94.88 83 GLY A C 1
ATOM 592 O O . GLY A 1 83 ? 26.386 -1.435 -18.598 1.00 94.88 83 GLY A O 1
ATOM 593 N N . ILE A 1 84 ? 24.298 -0.766 -19.154 1.00 96.56 84 ILE A N 1
ATOM 594 C CA . ILE A 1 84 ? 24.677 0.378 -19.995 1.00 96.56 84 ILE A CA 1
ATOM 595 C C . ILE A 1 84 ? 25.446 1.422 -19.175 1.00 96.56 84 ILE A C 1
ATOM 597 O O . ILE A 1 84 ? 26.527 1.836 -19.587 1.00 96.56 84 ILE A O 1
ATOM 601 N N . ASP A 1 85 ? 24.936 1.829 -18.007 1.00 96.31 85 ASP A N 1
ATOM 602 C CA . ASP A 1 85 ? 25.593 2.838 -17.161 1.00 96.31 85 ASP A CA 1
ATOM 603 C C . ASP A 1 85 ? 26.999 2.390 -16.733 1.00 96.31 85 ASP A C 1
ATOM 605 O O . ASP A 1 85 ? 27.956 3.161 -16.816 1.00 96.31 85 ASP A O 1
ATOM 609 N N . ARG A 1 86 ? 27.155 1.117 -16.348 1.00 96.56 86 ARG A N 1
ATOM 610 C CA . ARG A 1 86 ? 28.464 0.543 -16.011 1.00 96.56 86 ARG A CA 1
ATOM 611 C C . ARG A 1 86 ? 29.407 0.514 -17.209 1.00 96.56 86 ARG A C 1
ATOM 613 O O . ARG A 1 86 ? 30.565 0.889 -17.051 1.00 96.56 86 ARG A O 1
ATOM 620 N N . TYR A 1 87 ? 28.922 0.114 -18.387 1.00 96.88 87 TYR A N 1
ATOM 621 C CA . TYR A 1 87 ? 29.719 0.085 -19.617 1.00 96.88 87 TYR A CA 1
ATOM 622 C C . TYR A 1 87 ? 30.240 1.476 -19.982 1.00 96.88 87 TYR A C 1
ATOM 624 O O . TYR A 1 87 ? 31.444 1.655 -20.144 1.00 96.88 87 TYR A O 1
ATOM 632 N N . LEU A 1 88 ? 29.358 2.480 -20.000 1.00 96.69 88 LEU A N 1
ATOM 633 C CA . LEU A 1 88 ? 29.719 3.862 -20.328 1.00 96.69 88 LEU A CA 1
ATOM 634 C C . LEU A 1 88 ? 30.699 4.487 -19.324 1.00 96.69 88 LEU A C 1
ATOM 636 O O . LEU A 1 88 ? 31.474 5.367 -19.688 1.00 96.69 88 LEU A O 1
ATOM 640 N N . ARG A 1 89 ? 30.683 4.039 -18.064 1.00 96.94 89 ARG A N 1
ATOM 641 C CA . ARG A 1 89 ? 31.591 4.516 -17.006 1.00 96.94 89 ARG A CA 1
ATOM 642 C C . ARG A 1 89 ? 32.869 3.686 -16.858 1.00 96.94 89 ARG A C 1
ATOM 644 O O . ARG A 1 89 ? 33.673 3.992 -15.981 1.00 96.94 89 ARG A O 1
ATOM 651 N N . GLY A 1 90 ? 33.046 2.620 -17.642 1.00 95.94 90 GLY A N 1
ATOM 652 C CA . GLY A 1 90 ? 34.170 1.689 -17.486 1.00 95.94 90 GLY A CA 1
ATOM 653 C C . GLY A 1 90 ? 34.152 0.908 -16.163 1.00 95.94 90 GLY A C 1
ATOM 654 O O . GLY A 1 90 ? 35.198 0.489 -15.670 1.00 95.94 90 GLY A O 1
ATOM 655 N N . LEU A 1 91 ? 32.975 0.728 -15.557 1.00 96.19 91 LEU A N 1
ATOM 656 C CA . LEU A 1 91 ? 32.800 -0.030 -14.320 1.00 96.19 91 LEU A CA 1
ATOM 657 C C . LEU A 1 91 ? 32.632 -1.531 -14.610 1.00 96.19 91 LEU A C 1
ATOM 659 O O . LEU A 1 91 ? 32.052 -1.909 -15.631 1.00 96.19 91 LEU A O 1
ATOM 663 N N . PRO A 1 92 ? 33.064 -2.417 -13.693 1.00 95.38 92 PRO A N 1
ATOM 664 C CA . PRO A 1 92 ? 32.875 -3.853 -13.859 1.00 95.38 92 PRO A CA 1
ATOM 665 C C . PRO A 1 92 ? 31.386 -4.224 -13.891 1.00 95.38 92 PRO A C 1
ATOM 667 O O . PRO A 1 92 ? 30.583 -3.739 -13.083 1.00 95.38 92 PRO A O 1
ATOM 670 N N . GLN A 1 93 ? 31.030 -5.126 -14.806 1.00 94.56 93 GLN A N 1
ATOM 671 C CA . GLN A 1 93 ? 29.675 -5.660 -14.938 1.00 94.56 93 GLN A CA 1
ATOM 672 C C . GLN A 1 93 ? 29.312 -6.588 -13.760 1.00 94.56 93 GLN A C 1
ATOM 674 O O . GLN A 1 93 ? 30.191 -7.263 -13.208 1.00 94.56 93 GLN A O 1
ATOM 679 N N . PRO A 1 94 ? 28.031 -6.633 -13.343 1.00 90.69 94 PRO A N 1
ATOM 680 C CA . PRO A 1 94 ? 27.586 -7.516 -12.274 1.00 90.69 94 PRO A CA 1
ATOM 681 C C . PRO A 1 94 ? 27.754 -8.988 -12.669 1.00 90.69 94 PRO A C 1
ATOM 683 O O . PRO A 1 94 ? 27.467 -9.383 -13.793 1.00 90.69 94 PRO A O 1
ATOM 686 N N . LYS A 1 95 ? 28.202 -9.811 -11.715 1.00 91.94 95 LYS A N 1
ATOM 687 C CA . LYS A 1 95 ? 28.374 -11.269 -11.888 1.00 91.94 95 LYS A CA 1
ATOM 688 C C . LYS A 1 95 ? 27.254 -12.098 -11.269 1.00 91.94 95 LYS A C 1
ATOM 690 O O . LYS A 1 95 ? 27.246 -13.315 -11.398 1.00 91.94 95 LYS A O 1
ATOM 695 N N . MET A 1 96 ? 26.350 -11.453 -10.539 1.00 88.19 96 MET A N 1
ATOM 696 C CA . MET A 1 96 ? 25.227 -12.092 -9.868 1.00 88.19 96 MET A CA 1
ATOM 697 C C . MET A 1 96 ? 23.985 -11.219 -10.025 1.00 88.19 96 MET A C 1
ATOM 699 O O . MET A 1 96 ? 24.113 -9.991 -10.053 1.00 88.19 96 MET A O 1
ATOM 703 N N . PRO A 1 97 ? 22.789 -11.824 -10.106 1.00 82.31 97 PRO A N 1
ATOM 704 C CA . PRO A 1 97 ? 21.552 -11.064 -10.117 1.00 82.31 97 PRO A CA 1
ATOM 705 C C . PRO A 1 97 ? 21.384 -10.286 -8.8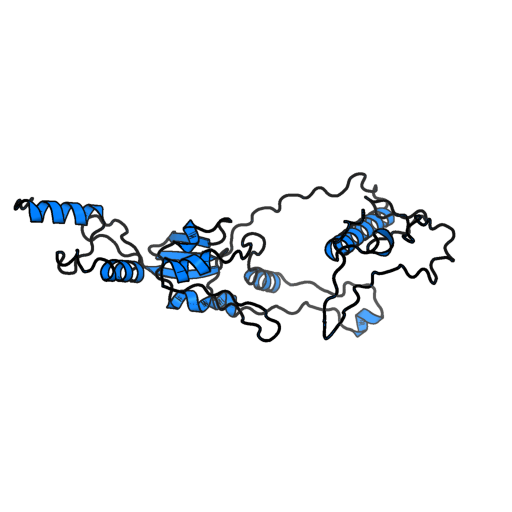01 1.00 82.31 97 PRO A C 1
ATOM 707 O O . PRO A 1 97 ? 21.876 -10.724 -7.755 1.00 82.31 97 PRO A O 1
ATOM 710 N N . PRO A 1 98 ? 20.666 -9.149 -8.820 1.00 78.38 98 PRO A N 1
ATOM 711 C CA . PRO A 1 98 ? 20.395 -8.388 -7.610 1.00 78.38 98 PRO A CA 1
ATOM 712 C C . PRO A 1 98 ? 19.626 -9.254 -6.609 1.00 78.38 98 PRO A C 1
ATOM 714 O O . PRO A 1 98 ? 18.548 -9.772 -6.906 1.00 78.38 98 PRO A O 1
ATOM 717 N N . VAL A 1 99 ? 20.180 -9.402 -5.406 1.00 80.69 99 VAL A N 1
ATOM 718 C CA . VAL A 1 99 ? 19.521 -10.129 -4.319 1.00 80.69 99 VAL A CA 1
ATOM 719 C C . VAL A 1 99 ? 18.431 -9.230 -3.734 1.00 80.69 99 VAL A C 1
ATOM 721 O O . VAL A 1 99 ? 18.733 -8.095 -3.351 1.00 80.69 99 VAL A O 1
ATOM 724 N N . PRO A 1 100 ? 17.171 -9.696 -3.630 1.00 78.94 100 PRO A N 1
ATOM 725 C CA . PRO A 1 100 ? 16.120 -8.936 -2.974 1.00 78.94 100 PRO A CA 1
ATOM 726 C C . PRO A 1 100 ? 16.518 -8.606 -1.533 1.00 78.94 100 PRO A C 1
ATOM 728 O O . PRO A 1 100 ? 16.550 -9.474 -0.661 1.00 78.94 100 PRO A O 1
ATOM 731 N N . SER A 1 101 ? 16.815 -7.338 -1.268 1.00 78.75 101 SER A N 1
ATOM 732 C CA . SER A 1 101 ? 17.036 -6.862 0.090 1.00 78.75 101 SER A CA 1
ATOM 733 C C . SER A 1 101 ? 15.689 -6.576 0.745 1.00 78.75 101 SER A C 1
ATOM 735 O O . SER A 1 101 ? 14.777 -5.990 0.147 1.00 78.75 101 SER A O 1
ATOM 737 N N . ARG A 1 102 ? 15.530 -7.004 2.003 1.00 74.81 102 ARG A N 1
ATOM 738 C CA . ARG A 1 102 ? 14.368 -6.583 2.789 1.00 74.81 102 ARG A CA 1
ATOM 739 C C . ARG A 1 102 ? 14.435 -5.068 2.930 1.00 74.81 102 ARG A C 1
ATOM 741 O O . ARG A 1 102 ? 15.414 -4.535 3.445 1.00 74.81 102 ARG A O 1
ATOM 748 N N . ARG A 1 103 ? 13.382 -4.381 2.484 1.00 73.81 103 ARG A N 1
ATOM 749 C CA . ARG A 1 103 ? 13.262 -2.936 2.686 1.00 73.81 103 ARG A CA 1
ATOM 750 C C . ARG A 1 103 ? 13.295 -2.638 4.182 1.00 73.81 103 ARG A C 1
ATOM 752 O O . ARG A 1 103 ? 12.638 -3.325 4.968 1.00 73.81 103 ARG A O 1
ATOM 759 N N . MET A 1 104 ? 14.048 -1.608 4.556 1.00 79.06 104 MET A N 1
ATOM 760 C CA . MET A 1 104 ? 14.082 -1.113 5.926 1.00 79.06 104 MET A CA 1
ATOM 761 C C . MET A 1 104 ? 12.662 -0.759 6.381 1.00 79.06 104 MET A C 1
ATOM 763 O O . MET A 1 104 ? 11.918 -0.084 5.665 1.00 79.06 104 MET A O 1
ATOM 767 N N . ARG A 1 105 ? 12.277 -1.212 7.579 1.00 76.81 105 ARG A N 1
ATOM 768 C CA . ARG A 1 105 ? 11.016 -0.785 8.189 1.00 76.81 105 ARG A CA 1
ATOM 769 C C . ARG A 1 105 ? 11.186 0.633 8.712 1.00 76.81 105 ARG A C 1
ATOM 771 O O . ARG A 1 105 ? 11.818 0.847 9.738 1.00 76.81 105 ARG A O 1
ATOM 778 N N . VAL A 1 106 ? 10.602 1.585 7.996 1.00 84.25 106 VAL A N 1
ATOM 779 C CA . VAL A 1 106 ? 10.495 2.974 8.447 1.00 84.25 106 VAL A CA 1
ATOM 780 C C . VAL A 1 106 ? 9.283 3.109 9.365 1.00 84.25 106 VAL A C 1
ATOM 782 O O . VAL A 1 106 ? 8.221 2.533 9.081 1.00 84.25 106 VAL A O 1
ATOM 785 N N . ALA A 1 107 ? 9.450 3.876 10.446 1.00 86.38 107 ALA A N 1
ATOM 786 C CA . ALA A 1 107 ? 8.372 4.238 11.357 1.00 86.38 107 ALA A CA 1
ATOM 787 C C . ALA A 1 107 ? 7.181 4.832 10.589 1.00 86.38 107 ALA A C 1
ATOM 789 O O . ALA A 1 107 ? 7.335 5.502 9.564 1.00 86.38 107 ALA A O 1
ATOM 790 N N . LEU A 1 108 ? 5.972 4.534 11.059 1.00 87.19 108 LEU A N 1
ATOM 791 C CA . LEU A 1 108 ? 4.759 5.053 10.444 1.00 87.19 108 LEU A CA 1
ATOM 792 C C . LEU A 1 108 ? 4.612 6.528 10.810 1.00 87.19 108 LEU A C 1
ATOM 794 O O . LEU A 1 108 ? 4.646 6.881 11.984 1.00 87.19 108 LEU A O 1
ATOM 798 N N . SER A 1 109 ? 4.444 7.381 9.801 1.00 86.81 109 SER A N 1
ATOM 799 C CA . SER A 1 109 ? 4.057 8.769 10.033 1.00 86.81 109 SER A CA 1
ATOM 800 C C . SER A 1 109 ? 2.567 8.805 10.328 1.00 86.81 109 SER A C 1
ATOM 802 O O . SER A 1 109 ? 1.758 8.332 9.523 1.00 86.81 109 SER A O 1
ATOM 804 N N . GLU A 1 110 ? 2.216 9.336 11.494 1.00 90.94 110 GLU A N 1
ATOM 805 C CA . GLU A 1 110 ? 0.822 9.481 11.871 1.00 90.94 110 GLU A CA 1
ATOM 806 C C . GLU A 1 110 ? 0.151 10.609 11.091 1.00 90.94 110 GLU A C 1
ATOM 808 O O . GLU A 1 110 ? 0.712 11.687 10.890 1.00 90.94 110 GLU A O 1
ATOM 813 N N . THR A 1 111 ? -1.052 10.352 10.592 1.00 92.75 111 THR A N 1
ATOM 814 C CA . THR A 1 111 ? -1.835 11.335 9.840 1.00 92.75 111 THR A CA 1
ATOM 815 C C . THR A 1 111 ? -3.323 11.060 10.043 1.00 92.75 111 THR A C 1
ATOM 817 O O . THR A 1 111 ? -3.756 9.942 9.764 1.00 92.75 111 THR A O 1
ATOM 820 N N . PRO A 1 112 ? -4.133 12.042 10.469 1.00 94.38 112 PRO A N 1
ATOM 821 C CA . PRO A 1 112 ? -5.581 11.879 10.563 1.00 94.38 112 PRO A CA 1
ATOM 822 C C . PRO A 1 112 ? -6.217 11.492 9.228 1.00 94.38 112 PRO A C 1
ATOM 824 O O . PRO A 1 112 ? -5.821 11.999 8.175 1.00 94.38 112 PRO A O 1
ATOM 827 N N . ALA A 1 113 ? -7.243 10.641 9.263 1.00 93.81 113 ALA A N 1
ATOM 828 C CA . ALA A 1 113 ? -8.012 10.260 8.081 1.00 93.81 113 ALA A CA 1
ATOM 829 C C . ALA A 1 113 ? -8.544 11.482 7.313 1.00 93.81 113 ALA A C 1
ATOM 831 O O . ALA A 1 113 ? -8.462 11.514 6.088 1.00 93.81 113 ALA A O 1
ATOM 832 N N . SER A 1 114 ? -9.014 12.519 8.013 1.00 93.62 114 SER A N 1
ATOM 833 C CA . SER A 1 114 ? -9.480 13.775 7.408 1.00 93.62 114 SER A CA 1
ATOM 834 C C . SER A 1 114 ? -8.399 14.448 6.551 1.00 93.62 114 SER A C 1
ATOM 836 O O . SER A 1 114 ? -8.636 14.765 5.383 1.00 93.62 114 SER A O 1
ATOM 838 N N . SER A 1 115 ? -7.185 14.593 7.088 1.00 92.94 115 SER A N 1
ATOM 839 C CA . SER A 1 115 ? -6.041 15.143 6.356 1.00 92.94 115 SER A CA 1
ATOM 840 C C . SER A 1 115 ? -5.619 14.226 5.207 1.00 92.94 115 SER A C 1
ATOM 842 O O . SER A 1 115 ? -5.437 14.687 4.081 1.00 92.94 115 SER A O 1
ATOM 844 N N . LYS A 1 116 ? -5.536 12.913 5.463 1.00 91.00 116 LYS A N 1
ATOM 845 C CA . LYS A 1 116 ? -5.133 11.901 4.477 1.00 91.00 116 LYS A CA 1
ATOM 846 C C . LYS A 1 116 ? -6.029 11.907 3.240 1.00 91.00 116 LYS A C 1
ATOM 848 O O . LYS A 1 116 ? -5.519 11.836 2.127 1.00 91.00 116 LYS A O 1
ATOM 853 N N . MET A 1 117 ? -7.341 12.026 3.447 1.00 90.62 117 MET A N 1
ATOM 854 C CA . MET A 1 117 ? -8.348 12.070 2.384 1.00 90.62 117 MET A CA 1
ATOM 855 C C . MET A 1 117 ? -8.359 13.394 1.610 1.00 90.62 117 MET A C 1
ATOM 857 O O . MET A 1 117 ? -8.912 13.451 0.516 1.00 90.62 117 MET A O 1
ATOM 861 N N . THR A 1 118 ? -7.744 14.449 2.150 1.00 91.19 118 THR A N 1
ATOM 862 C CA . THR A 1 118 ? -7.689 15.772 1.507 1.00 91.19 118 THR A CA 1
ATOM 863 C C . THR A 1 118 ? -6.432 15.949 0.657 1.00 91.19 118 THR A C 1
ATOM 865 O O . THR A 1 118 ? -6.436 16.703 -0.318 1.00 91.19 118 THR A O 1
ATOM 868 N N . PHE A 1 119 ? -5.343 15.254 0.993 1.00 90.38 119 PHE A N 1
ATOM 869 C CA . PHE A 1 119 ? -4.080 15.414 0.287 1.00 90.38 119 PHE A CA 1
ATOM 870 C C . PHE A 1 119 ? -4.168 14.995 -1.187 1.00 90.38 119 PHE A C 1
ATOM 872 O O . PHE A 1 119 ? -4.511 13.858 -1.524 1.00 90.38 119 PHE A O 1
ATOM 879 N N . ARG A 1 120 ? -3.744 15.889 -2.085 1.00 89.81 120 ARG A N 1
ATOM 880 C CA . ARG A 1 120 ? -3.694 15.655 -3.536 1.00 89.81 120 ARG A CA 1
ATOM 881 C C . ARG A 1 120 ? -2.289 15.311 -4.009 1.00 89.81 120 ARG A C 1
ATOM 883 O O . ARG A 1 120 ? -1.315 15.637 -3.339 1.00 89.81 120 ARG A O 1
ATOM 890 N N . ARG A 1 121 ? -2.207 14.605 -5.141 1.00 91.81 121 ARG A N 1
ATOM 891 C CA . ARG A 1 121 ? -0.925 14.259 -5.758 1.00 91.81 121 ARG A CA 1
ATOM 892 C C . ARG A 1 121 ? -0.315 15.582 -6.214 1.00 91.81 121 ARG A C 1
ATOM 894 O O . ARG A 1 121 ? -0.989 16.255 -6.994 1.00 91.81 121 ARG A O 1
ATOM 901 N N . PRO A 1 122 ? 0.876 15.970 -5.738 1.00 92.31 122 PRO A N 1
ATOM 902 C CA . PRO A 1 122 ? 1.552 17.114 -6.313 1.00 92.31 122 PRO A CA 1
ATOM 903 C C . PRO A 1 122 ? 1.943 16.786 -7.754 1.00 92.31 122 PRO A C 1
ATOM 905 O O . PRO A 1 122 ? 2.228 15.634 -8.089 1.00 92.31 122 PRO A O 1
ATOM 908 N N . GLU A 1 123 ? 1.918 17.791 -8.617 1.00 94.44 123 GLU A N 1
ATOM 909 C CA . GLU A 1 123 ? 2.377 17.636 -9.992 1.00 94.44 123 GLU A CA 1
ATOM 910 C C . GLU A 1 123 ? 3.903 17.603 -10.027 1.00 94.44 123 GLU A C 1
ATOM 912 O O . GLU A 1 123 ? 4.557 18.365 -9.317 1.00 94.44 123 GLU A O 1
ATOM 917 N N . MET A 1 124 ? 4.473 16.715 -10.846 1.00 95.62 124 MET A N 1
ATOM 918 C CA . MET A 1 124 ? 5.920 16.635 -11.039 1.00 95.62 124 MET A CA 1
ATOM 919 C C . MET A 1 124 ? 6.403 17.896 -11.763 1.00 95.62 124 MET A C 1
ATOM 921 O O . MET A 1 124 ? 5.946 18.148 -12.879 1.00 95.62 124 MET A O 1
ATOM 925 N N . PRO A 1 125 ? 7.333 18.677 -11.188 1.00 95.88 125 PRO A N 1
ATOM 926 C CA . PRO A 1 125 ? 7.961 19.772 -11.900 1.00 95.88 125 PRO A CA 1
ATOM 927 C C . PRO A 1 125 ? 8.705 19.257 -13.125 1.00 95.88 125 PRO A C 1
ATOM 929 O O . PRO A 1 125 ? 9.356 18.210 -13.122 1.00 95.88 125 PRO A O 1
ATOM 932 N N . LEU A 1 126 ? 8.577 20.008 -14.203 1.00 96.38 126 LEU A N 1
ATOM 933 C CA . LEU A 1 126 ? 8.794 19.512 -15.544 1.00 96.38 126 LEU A CA 1
ATOM 934 C C . LEU A 1 126 ? 9.586 20.568 -16.323 1.00 96.38 126 LEU A C 1
ATOM 936 O O . LEU A 1 126 ? 9.213 21.740 -16.329 1.00 96.38 126 LEU A O 1
ATOM 940 N N . LEU A 1 127 ? 10.668 20.175 -17.002 1.00 96.50 127 LEU A N 1
ATOM 941 C CA . LEU A 1 127 ? 11.452 21.095 -17.836 1.00 96.50 127 LEU A CA 1
ATOM 942 C C . LEU A 1 127 ? 10.550 21.727 -18.911 1.00 96.50 127 LEU A C 1
ATOM 944 O O . LEU A 1 127 ? 9.681 21.049 -19.453 1.00 96.50 127 LEU A O 1
ATOM 948 N N . GLY A 1 128 ? 10.729 23.004 -19.250 1.00 96.00 128 GLY A N 1
ATOM 949 C CA . GLY A 1 128 ? 9.894 23.661 -20.265 1.00 96.00 128 GLY A CA 1
ATOM 950 C C . GLY A 1 128 ? 9.973 22.964 -21.641 1.00 96.00 128 GLY A C 1
ATOM 951 O O . GLY A 1 128 ? 11.072 22.554 -22.028 1.00 96.00 128 GLY A O 1
ATOM 952 N N . PRO A 1 129 ? 8.863 22.834 -22.400 1.00 94.75 129 PRO A N 1
ATOM 953 C CA . PRO A 1 129 ? 8.834 22.126 -23.688 1.00 94.75 129 PRO A CA 1
ATOM 954 C C . PRO A 1 129 ? 9.895 22.597 -24.687 1.00 94.75 129 PRO A C 1
ATOM 956 O O . PRO A 1 129 ? 10.547 21.766 -25.314 1.00 94.75 129 PRO A O 1
ATOM 959 N N . GLU A 1 130 ? 10.130 23.910 -24.766 1.00 95.75 130 GLU A N 1
ATOM 960 C CA . GLU A 1 130 ? 11.138 24.498 -25.658 1.00 95.75 130 GLU A CA 1
ATOM 961 C C . GLU A 1 130 ? 12.543 23.948 -25.391 1.00 95.75 130 GLU A C 1
ATOM 963 O O . GLU A 1 130 ? 13.281 23.629 -26.319 1.00 95.75 130 GLU A O 1
ATOM 968 N N . ARG A 1 131 ? 12.898 23.732 -24.117 1.00 94.00 131 ARG A N 1
ATOM 969 C CA . ARG A 1 131 ? 14.200 23.159 -23.745 1.00 94.00 131 ARG A CA 1
ATOM 970 C C . ARG A 1 131 ? 14.246 21.643 -23.920 1.00 94.00 131 ARG A C 1
ATOM 972 O O . ARG A 1 131 ? 15.307 21.117 -24.250 1.00 94.00 131 ARG A O 1
ATOM 979 N N . ARG A 1 132 ? 13.124 20.931 -23.748 1.00 93.2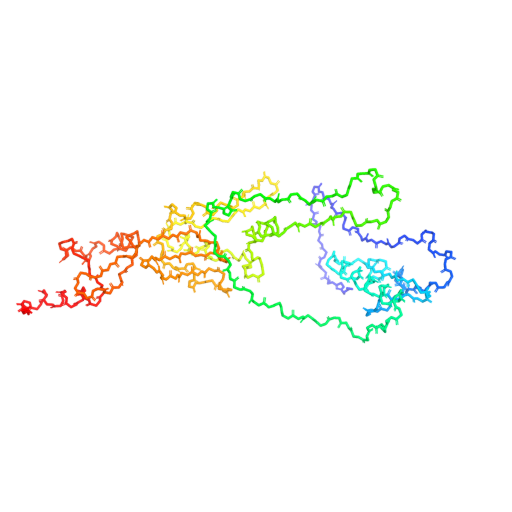5 132 ARG A N 1
ATOM 980 C CA . ARG A 1 132 ? 13.066 19.469 -23.968 1.00 93.25 132 ARG A CA 1
ATOM 981 C C . ARG A 1 132 ? 13.367 19.075 -25.409 1.00 93.25 132 ARG A C 1
ATOM 983 O O . ARG A 1 132 ? 13.890 17.995 -25.634 1.00 93.25 132 ARG A O 1
ATOM 990 N N . ARG A 1 133 ? 13.024 19.931 -26.376 1.00 92.56 133 ARG A N 1
ATOM 991 C CA . ARG A 1 133 ? 13.217 19.656 -27.811 1.00 92.56 133 ARG A CA 1
ATOM 992 C C . ARG A 1 133 ? 14.678 19.682 -28.245 1.00 92.56 133 ARG A C 1
ATOM 994 O O . ARG A 1 133 ? 15.020 19.055 -29.238 1.00 92.56 133 ARG A O 1
ATOM 1001 N N . ILE A 1 134 ? 15.513 20.429 -27.527 1.00 95.62 134 ILE A N 1
ATOM 1002 C CA . ILE A 1 134 ? 16.875 20.762 -27.965 1.00 95.62 134 ILE A CA 1
ATOM 1003 C C . ILE A 1 134 ? 17.954 20.346 -26.960 1.00 95.62 134 ILE A C 1
ATOM 1005 O O . ILE A 1 134 ? 19.127 20.635 -27.173 1.00 95.62 134 ILE A O 1
ATOM 1009 N N . THR A 1 135 ? 17.586 19.708 -25.844 1.00 93.62 135 THR A N 1
ATOM 1010 C CA . THR A 1 135 ? 18.545 19.298 -24.811 1.00 93.62 135 THR A CA 1
ATOM 1011 C C . THR A 1 135 ? 18.286 17.881 -24.317 1.00 93.62 135 THR A C 1
ATOM 1013 O O . THR A 1 135 ? 17.152 17.416 -24.290 1.00 93.62 135 THR A O 1
ATOM 1016 N N . PHE A 1 136 ? 19.345 17.232 -23.836 1.00 90.62 136 PHE A N 1
ATOM 1017 C CA . PHE A 1 136 ? 19.281 15.964 -23.102 1.00 90.62 136 PHE A CA 1
ATOM 1018 C C . PHE A 1 136 ? 19.221 16.177 -21.580 1.00 90.62 136 PHE A C 1
ATOM 1020 O O . PHE A 1 136 ? 19.639 15.321 -20.805 1.00 90.62 136 PHE A O 1
ATOM 1027 N N . GLN A 1 137 ? 18.765 17.351 -21.131 1.00 92.94 137 GLN A N 1
ATOM 1028 C CA . GLN A 1 137 ? 18.636 17.630 -19.703 1.00 92.94 137 GLN A CA 1
ATOM 1029 C C . GLN A 1 137 ? 17.483 16.834 -19.086 1.00 92.94 137 GLN A C 1
ATOM 1031 O O . GLN A 1 137 ? 16.518 16.472 -19.759 1.00 92.94 137 GLN A O 1
ATOM 1036 N N . GLN A 1 138 ? 17.579 16.597 -17.777 1.00 92.44 138 GLN A N 1
ATOM 1037 C CA . GLN A 1 138 ? 16.545 15.921 -17.005 1.00 92.44 138 GLN A CA 1
ATOM 1038 C C . GLN A 1 138 ? 15.186 16.621 -17.175 1.00 92.44 138 GLN A C 1
ATOM 1040 O O . GLN A 1 138 ? 15.060 17.828 -16.968 1.00 92.44 138 GLN A O 1
ATOM 1045 N N . VAL A 1 139 ? 14.173 15.846 -17.572 1.00 95.25 139 VAL A N 1
ATOM 1046 C CA . VAL A 1 139 ? 12.826 16.356 -17.859 1.00 95.25 139 VAL A CA 1
ATOM 1047 C C . VAL A 1 139 ? 11.979 16.445 -16.593 1.00 95.25 139 VAL A C 1
ATOM 1049 O O . VAL A 1 139 ? 11.340 17.469 -16.365 1.00 95.25 139 VAL A O 1
ATOM 1052 N N . GLU A 1 140 ? 11.978 15.393 -15.776 1.00 95.50 140 GLU A N 1
ATOM 1053 C CA . GLU A 1 140 ? 11.326 15.373 -14.464 1.00 95.50 140 GLU A CA 1
ATOM 1054 C C . GLU A 1 140 ? 12.274 15.980 -13.438 1.00 95.50 140 GLU A C 1
ATOM 1056 O O . GLU A 1 140 ? 13.231 15.337 -13.019 1.00 95.50 140 GLU A O 1
ATOM 1061 N N . LEU A 1 141 ? 12.038 17.227 -13.046 1.00 94.88 141 LEU A N 1
ATOM 1062 C CA . LEU A 1 141 ? 12.981 18.003 -12.235 1.00 94.88 141 LEU A CA 1
ATOM 1063 C C . LEU A 1 141 ? 12.993 17.589 -10.754 1.00 94.88 141 LEU A C 1
ATOM 1065 O O . LEU A 1 141 ? 13.827 18.068 -9.989 1.00 94.88 141 LEU A O 1
ATOM 1069 N N . GLY A 1 142 ? 12.104 16.676 -10.359 1.00 94.75 142 GLY A N 1
ATOM 1070 C CA . GLY A 1 142 ? 11.954 16.224 -8.981 1.00 94.75 142 GLY A CA 1
ATOM 1071 C C . GLY A 1 142 ? 11.186 17.219 -8.112 1.00 94.75 142 GLY A C 1
ATOM 1072 O O . GLY A 1 142 ? 10.807 18.306 -8.544 1.00 94.75 142 GLY A O 1
ATOM 1073 N N . TYR A 1 143 ? 10.933 16.817 -6.869 1.00 96.19 143 TYR A N 1
ATOM 1074 C CA . TYR A 1 143 ? 10.253 17.645 -5.877 1.00 96.19 143 TYR A CA 1
ATOM 1075 C C . TYR A 1 143 ? 11.255 18.393 -5.001 1.00 96.19 143 TYR A C 1
ATOM 1077 O O . TYR A 1 143 ? 12.286 17.836 -4.619 1.00 96.19 143 TYR A O 1
ATOM 1085 N N . ASP A 1 144 ? 10.905 19.617 -4.605 1.00 95.81 144 ASP A N 1
ATOM 1086 C CA . ASP A 1 144 ? 11.529 20.257 -3.451 1.00 95.81 144 ASP A CA 1
ATOM 1087 C C . ASP A 1 144 ? 11.180 19.496 -2.153 1.00 95.81 144 ASP A C 1
ATOM 1089 O O . ASP A 1 144 ? 10.267 18.663 -2.108 1.00 95.81 144 ASP A O 1
ATOM 1093 N N . GLU A 1 145 ? 11.906 19.783 -1.071 1.00 95.50 145 GLU A N 1
ATOM 1094 C CA . GLU A 1 145 ? 11.749 19.075 0.202 1.00 95.50 145 GLU A CA 1
ATOM 1095 C C . GLU A 1 145 ? 10.320 19.156 0.766 1.00 95.50 145 GLU A C 1
ATOM 1097 O O . GLU A 1 145 ? 9.807 18.178 1.322 1.00 95.50 145 GLU A O 1
ATOM 1102 N N . HIS A 1 146 ? 9.659 20.306 0.629 1.00 93.31 146 HIS A N 1
ATOM 1103 C CA . HIS A 1 146 ? 8.311 20.500 1.142 1.00 93.31 146 HIS A CA 1
ATOM 1104 C C . HIS A 1 146 ? 7.312 19.638 0.365 1.00 93.31 146 HIS A C 1
ATOM 1106 O O . HIS A 1 146 ? 6.564 18.862 0.969 1.00 93.31 146 HIS A O 1
ATOM 1112 N N . THR A 1 147 ? 7.352 19.707 -0.964 1.00 94.12 147 THR A N 1
ATOM 1113 C CA . THR A 1 147 ? 6.490 18.920 -1.855 1.00 94.12 147 THR A CA 1
ATOM 1114 C C . THR A 1 147 ? 6.730 17.416 -1.688 1.00 94.12 147 THR A C 1
ATOM 1116 O O . THR A 1 147 ? 5.780 16.634 -1.593 1.00 94.12 147 THR A O 1
ATOM 1119 N N . ALA A 1 148 ? 7.990 16.997 -1.534 1.00 93.50 148 ALA A N 1
ATOM 1120 C CA . ALA A 1 148 ? 8.342 15.605 -1.265 1.00 93.50 148 ALA A CA 1
ATOM 1121 C C . ALA A 1 148 ? 7.727 15.098 0.054 1.00 93.50 148 ALA A C 1
ATOM 1123 O O . ALA A 1 148 ? 7.161 14.002 0.100 1.00 93.50 148 ALA A O 1
ATOM 1124 N N . LYS A 1 149 ? 7.774 15.906 1.126 1.00 89.62 149 LYS A N 1
ATOM 1125 C CA . LYS A 1 149 ? 7.123 15.581 2.409 1.00 89.62 149 LYS A CA 1
ATOM 1126 C C . LYS A 1 149 ? 5.601 15.502 2.272 1.00 89.62 149 LYS A C 1
ATOM 1128 O O . LYS A 1 149 ? 4.989 14.628 2.890 1.00 89.62 149 LYS A O 1
ATOM 1133 N N . GLN A 1 150 ? 4.983 16.375 1.475 1.00 88.50 150 GLN A N 1
ATOM 1134 C CA . GLN A 1 150 ? 3.542 16.320 1.214 1.00 88.50 150 GLN A CA 1
ATOM 1135 C C . GLN A 1 150 ? 3.135 15.033 0.479 1.00 88.50 150 GLN A C 1
ATOM 1137 O O . GLN A 1 150 ? 2.195 14.363 0.912 1.00 88.50 150 GLN A O 1
ATOM 1142 N N . GLU A 1 151 ? 3.866 14.626 -0.564 1.00 92.38 151 GLU A N 1
ATOM 1143 C CA . GLU A 1 151 ? 3.586 13.359 -1.257 1.00 92.38 151 GLU A CA 1
ATOM 1144 C C . GLU A 1 151 ? 3.836 12.149 -0.344 1.00 92.38 151 GLU A C 1
ATOM 1146 O O . GLU A 1 151 ? 3.033 11.216 -0.304 1.00 92.38 151 GLU A O 1
ATOM 1151 N N . ALA A 1 152 ? 4.887 12.174 0.482 1.00 89.50 152 ALA A N 1
ATOM 1152 C CA . ALA A 1 152 ? 5.146 11.107 1.449 1.00 89.50 152 ALA A CA 1
ATOM 1153 C C . ALA A 1 152 ? 3.993 10.941 2.458 1.00 89.50 152 ALA A C 1
ATOM 1155 O O . ALA A 1 152 ? 3.608 9.814 2.786 1.00 89.50 152 ALA A O 1
ATOM 1156 N N . ARG A 1 153 ? 3.373 12.046 2.897 1.00 87.62 153 ARG A N 1
ATOM 1157 C CA . ARG A 1 153 ? 2.197 12.027 3.785 1.00 87.62 153 ARG A CA 1
ATOM 1158 C C . ARG A 1 153 ? 0.963 11.395 3.144 1.00 87.62 153 ARG A C 1
ATOM 1160 O O . ARG A 1 153 ? 0.089 10.941 3.880 1.00 87.62 153 ARG A O 1
ATOM 1167 N N . ARG A 1 154 ? 0.886 11.263 1.816 1.00 89.94 154 ARG A N 1
ATOM 1168 C CA . ARG A 1 154 ? -0.183 10.514 1.120 1.00 89.94 154 ARG A CA 1
ATOM 1169 C C . ARG A 1 154 ? 0.022 9.004 1.104 1.00 89.94 154 ARG A C 1
ATOM 1171 O O . ARG A 1 154 ? -0.934 8.276 0.849 1.00 89.94 154 ARG A O 1
ATOM 1178 N N . CYS A 1 155 ? 1.222 8.510 1.414 1.00 89.25 155 CYS A N 1
ATOM 1179 C CA . CYS A 1 155 ? 1.545 7.088 1.325 1.00 89.25 155 CYS A CA 1
ATOM 1180 C C . CYS A 1 155 ? 0.594 6.218 2.164 1.00 89.25 155 CYS A C 1
ATOM 1182 O O . CYS A 1 155 ? 0.469 6.407 3.373 1.00 89.25 155 CYS A O 1
ATOM 1184 N N . LEU A 1 156 ? -0.047 5.232 1.534 1.00 87.81 156 LEU A N 1
ATOM 1185 C CA . LEU A 1 156 ? -0.960 4.287 2.194 1.00 87.81 156 LEU A CA 1
ATOM 1186 C C . LEU A 1 156 ? -0.250 3.063 2.796 1.00 87.81 156 LEU A C 1
ATOM 1188 O O . LEU A 1 156 ? -0.919 2.186 3.336 1.00 87.81 156 LEU A O 1
ATOM 1192 N N . ARG A 1 157 ? 1.085 2.978 2.679 1.00 89.31 157 ARG A N 1
ATOM 1193 C CA . ARG A 1 157 ? 1.906 1.848 3.156 1.00 89.31 157 ARG A CA 1
ATOM 1194 C C . ARG A 1 157 ? 1.377 0.486 2.686 1.00 89.31 157 ARG A C 1
ATOM 1196 O O . ARG A 1 157 ? 1.183 -0.454 3.465 1.00 89.31 157 ARG A O 1
ATOM 1203 N N . CYS A 1 158 ? 1.155 0.377 1.374 1.00 86.31 158 CYS A N 1
ATOM 1204 C CA . CYS A 1 158 ? 0.765 -0.875 0.718 1.00 86.31 158 CYS A CA 1
ATOM 1205 C C . CYS A 1 158 ? 1.817 -1.992 0.868 1.00 86.31 158 CYS A C 1
ATOM 1207 O O . CYS A 1 158 ? 1.522 -3.148 0.591 1.00 86.31 158 CYS A O 1
ATOM 1209 N N . ASP A 1 159 ? 3.015 -1.665 1.362 1.00 87.94 159 ASP A N 1
ATOM 1210 C CA . ASP A 1 159 ? 4.043 -2.616 1.778 1.00 87.94 159 ASP A CA 1
ATOM 1211 C C . ASP A 1 159 ? 3.684 -3.399 3.058 1.00 87.94 159 ASP A C 1
ATOM 1213 O O . ASP A 1 159 ? 4.251 -4.463 3.292 1.00 87.94 159 ASP A O 1
ATOM 1217 N N . ILE A 1 160 ? 2.747 -2.904 3.881 1.00 91.50 160 ILE A N 1
ATOM 1218 C CA . ILE A 1 160 ? 2.300 -3.563 5.123 1.00 91.50 160 ILE A CA 1
ATOM 1219 C C . ILE A 1 160 ? 0.896 -4.154 4.962 1.00 91.50 160 ILE A C 1
ATOM 1221 O O . ILE A 1 160 ? 0.645 -5.315 5.303 1.00 91.50 160 ILE A O 1
ATOM 1225 N N . CYS A 1 161 ? -0.065 -3.352 4.496 1.00 92.25 161 CYS A N 1
ATOM 1226 C CA . CYS A 1 161 ? -1.445 -3.803 4.350 1.00 92.25 161 CYS A CA 1
ATOM 1227 C C . CYS A 1 161 ? -1.627 -4.570 3.039 1.00 92.25 161 CYS A C 1
ATOM 1229 O O . CYS A 1 161 ? -1.631 -3.982 1.962 1.00 92.25 161 CYS A O 1
ATOM 1231 N N . LYS A 1 162 ? -1.901 -5.875 3.133 1.00 91.69 162 LYS A N 1
ATOM 1232 C CA . LYS A 1 162 ? -2.223 -6.723 1.971 1.00 91.69 162 LYS A CA 1
ATOM 1233 C C . LYS A 1 162 ? -3.700 -6.698 1.545 1.00 91.69 162 LYS A C 1
ATOM 1235 O O . LYS A 1 162 ? -4.146 -7.603 0.853 1.00 91.69 162 LYS A O 1
ATOM 1240 N N . ARG A 1 163 ? -4.487 -5.739 2.054 1.00 90.62 163 ARG A N 1
ATOM 1241 C CA . ARG A 1 163 ? -5.931 -5.557 1.775 1.00 90.62 163 ARG A CA 1
ATOM 1242 C C . ARG A 1 163 ? -6.779 -6.844 1.813 1.00 90.62 163 ARG A C 1
ATOM 1244 O O . ARG A 1 163 ? -7.721 -6.998 1.051 1.00 90.62 163 ARG A O 1
ATOM 1251 N N . CYS A 1 164 ? -6.511 -7.749 2.756 1.00 93.25 164 CYS A N 1
ATOM 1252 C CA . CYS A 1 164 ? -7.225 -9.034 2.848 1.00 93.25 164 CYS A CA 1
ATOM 1253 C C . CYS A 1 164 ? -8.693 -8.960 3.321 1.00 93.25 164 CYS A C 1
ATOM 1255 O O . CYS A 1 164 ? -9.321 -9.999 3.477 1.00 93.25 164 CYS A O 1
ATOM 1257 N N . GLY A 1 165 ? -9.220 -7.776 3.647 1.00 92.94 165 GLY A N 1
ATOM 1258 C CA . GLY A 1 165 ? -10.625 -7.587 4.039 1.00 92.94 165 GLY A CA 1
ATOM 1259 C C . GLY A 1 165 ? -11.018 -8.052 5.450 1.00 92.94 165 GLY A C 1
ATOM 1260 O O . GLY A 1 165 ? -12.045 -7.613 5.952 1.00 92.94 165 GLY A O 1
ATOM 1261 N N . LYS A 1 166 ? -10.196 -8.847 6.153 1.00 95.50 166 LYS A N 1
ATOM 1262 C CA . LYS A 1 166 ? -10.539 -9.393 7.486 1.00 95.50 166 LYS A CA 1
ATOM 1263 C C . LYS A 1 166 ? -10.984 -8.343 8.512 1.00 95.50 166 LYS A C 1
ATOM 1265 O O . LYS A 1 166 ? -11.910 -8.597 9.276 1.00 95.50 166 LYS A O 1
ATOM 1270 N N . CYS A 1 167 ? -10.346 -7.172 8.538 1.00 95.88 167 CYS A N 1
ATOM 1271 C CA . CYS A 1 167 ? -10.723 -6.088 9.449 1.00 95.88 167 CYS A CA 1
ATOM 1272 C C . CYS A 1 167 ? -12.147 -5.569 9.183 1.00 95.88 167 CYS A C 1
ATOM 1274 O O . CYS A 1 167 ? -12.884 -5.325 10.138 1.00 95.88 167 CYS A O 1
ATOM 1276 N N . VAL A 1 168 ? -12.545 -5.471 7.910 1.00 95.44 168 VAL A N 1
ATOM 1277 C CA . VAL A 1 168 ? -13.901 -5.098 7.479 1.00 95.44 168 VAL A CA 1
ATOM 1278 C C . VAL A 1 168 ? -14.894 -6.187 7.880 1.00 95.44 168 VAL A C 1
ATOM 1280 O O . VAL A 1 168 ? -15.852 -5.902 8.593 1.00 95.44 168 VAL A O 1
ATOM 1283 N N . THR A 1 169 ? -14.618 -7.445 7.519 1.00 96.12 169 THR A N 1
ATOM 1284 C CA . THR A 1 169 ? -15.467 -8.604 7.848 1.00 96.12 169 THR A CA 1
ATOM 1285 C C . THR A 1 169 ? -15.710 -8.724 9.351 1.00 96.12 169 THR A C 1
ATOM 1287 O O . THR A 1 169 ? -16.838 -8.903 9.783 1.00 96.12 169 THR A O 1
ATOM 1290 N N . ILE A 1 170 ? -14.681 -8.571 10.188 1.00 97.06 170 ILE A N 1
ATOM 1291 C CA . ILE A 1 170 ? -14.839 -8.660 11.647 1.00 97.06 170 ILE A CA 1
ATOM 1292 C C . ILE A 1 170 ? -15.650 -7.483 12.192 1.00 97.06 170 ILE A C 1
ATOM 1294 O O . ILE A 1 170 ? -16.528 -7.674 13.032 1.00 97.06 170 ILE A O 1
ATOM 1298 N N . CYS A 1 171 ? -15.392 -6.268 11.705 1.00 97.19 171 CYS A N 1
ATOM 1299 C CA . CYS A 1 171 ? -16.117 -5.080 12.147 1.00 97.19 171 CYS A CA 1
ATOM 1300 C C . CYS A 1 171 ? -17.612 -5.138 11.787 1.00 97.19 171 CYS A C 1
ATOM 1302 O O . CYS A 1 171 ? -18.455 -4.759 12.602 1.00 97.19 171 CYS A O 1
ATOM 1304 N N . ARG A 1 172 ? -17.946 -5.630 10.591 1.00 96.38 172 ARG A N 1
ATOM 1305 C CA . ARG A 1 172 ? -19.324 -5.758 10.105 1.00 96.38 172 ARG A CA 1
ATOM 1306 C C . ARG A 1 172 ? -20.012 -7.015 10.635 1.00 96.38 172 ARG A C 1
ATOM 1308 O O . ARG A 1 172 ? -21.028 -6.903 11.304 1.00 96.38 172 ARG A O 1
ATOM 1315 N N . ASP A 1 173 ? -19.436 -8.188 10.400 1.00 96.19 173 ASP A N 1
ATOM 1316 C CA . ASP A 1 173 ? -20.134 -9.473 10.548 1.00 96.19 173 ASP A CA 1
ATOM 1317 C C . ASP A 1 173 ? -20.018 -10.056 11.961 1.00 96.19 173 ASP A C 1
ATOM 1319 O O . ASP A 1 173 ? -20.855 -10.855 12.371 1.00 96.19 173 ASP A O 1
ATOM 1323 N N . LYS A 1 174 ? -18.973 -9.689 12.720 1.00 95.38 174 LYS A N 1
ATOM 1324 C CA . LYS A 1 174 ? -18.780 -10.172 14.102 1.00 95.38 174 LYS A CA 1
ATOM 1325 C C . LYS A 1 174 ? -19.174 -9.131 15.141 1.00 95.38 174 LYS A C 1
ATOM 1327 O O . LYS A 1 174 ? -19.879 -9.455 16.093 1.00 95.38 174 LYS A O 1
ATOM 1332 N N . MET A 1 175 ? -18.747 -7.885 14.949 1.00 95.56 175 MET A N 1
ATOM 1333 C CA . MET A 1 175 ? -19.066 -6.801 15.881 1.00 95.56 175 MET A CA 1
ATOM 1334 C C . MET A 1 175 ? -20.387 -6.091 15.555 1.00 95.56 175 MET A C 1
ATOM 1336 O O . MET A 1 175 ? -20.965 -5.477 16.445 1.00 95.56 175 MET A O 1
ATOM 1340 N N . GLY A 1 176 ? -20.893 -6.171 14.319 1.00 95.12 176 GLY A N 1
ATOM 1341 C CA . GLY A 1 176 ? -22.143 -5.501 13.932 1.00 95.12 176 GLY A CA 1
ATOM 1342 C C . GLY A 1 176 ? -22.040 -3.975 13.840 1.00 95.12 176 GLY A C 1
ATOM 1343 O O . GLY A 1 176 ? -23.059 -3.299 13.888 1.00 95.12 176 GLY A O 1
ATOM 1344 N N . ILE A 1 177 ? -20.826 -3.420 13.745 1.00 95.44 177 ILE A N 1
ATOM 1345 C CA . ILE A 1 177 ? -20.583 -1.965 13.776 1.00 95.44 177 ILE A CA 1
ATOM 1346 C C . ILE A 1 177 ? -20.445 -1.386 12.366 1.00 95.44 177 ILE A C 1
ATOM 1348 O O . ILE A 1 177 ? -20.863 -0.261 12.109 1.00 95.44 177 ILE A O 1
ATOM 1352 N N . ASN A 1 178 ? -19.844 -2.149 11.444 1.00 94.56 178 ASN A N 1
ATOM 1353 C CA . ASN A 1 178 ? -19.636 -1.737 10.051 1.00 94.56 178 ASN A CA 1
ATOM 1354 C C . ASN A 1 178 ? -18.960 -0.348 9.905 1.00 94.56 178 ASN A C 1
ATOM 1356 O O . ASN A 1 178 ? -19.363 0.474 9.079 1.00 94.56 178 ASN A O 1
ATOM 1360 N N . ALA A 1 179 ? -17.947 -0.074 10.740 1.00 95.75 179 ALA A N 1
ATOM 1361 C CA . ALA A 1 179 ? -17.194 1.185 10.731 1.00 95.75 179 ALA A CA 1
ATOM 1362 C C . ALA A 1 179 ? -16.087 1.240 9.671 1.00 95.75 179 ALA A C 1
ATOM 1364 O O . ALA A 1 179 ? -15.688 2.323 9.262 1.00 95.75 179 ALA A O 1
ATOM 1365 N N . LEU A 1 180 ? -15.565 0.088 9.247 1.00 93.75 180 LEU A N 1
ATOM 1366 C CA . LEU A 1 180 ? -14.499 0.005 8.251 1.00 93.75 180 LEU A CA 1
ATOM 1367 C C . LEU A 1 180 ? -15.100 -0.341 6.893 1.00 93.75 180 LEU A C 1
ATOM 1369 O O . LEU A 1 180 ? -15.728 -1.387 6.756 1.00 93.75 180 LEU A O 1
ATOM 1373 N N . GLN A 1 181 ? -14.859 0.503 5.894 1.00 86.38 181 GLN A N 1
ATOM 1374 C CA . GLN A 1 181 ? -15.306 0.289 4.521 1.00 86.38 181 GLN A CA 1
ATOM 1375 C C . GLN A 1 181 ? -14.129 0.516 3.582 1.00 86.38 181 GLN A C 1
ATOM 1377 O O . GLN A 1 181 ? -13.484 1.560 3.628 1.00 86.38 181 GLN A O 1
ATOM 1382 N N . PHE A 1 182 ? -13.816 -0.479 2.757 1.00 86.88 182 PHE A N 1
ATOM 1383 C CA . PHE A 1 182 ? -12.826 -0.333 1.699 1.00 86.88 182 PHE A CA 1
ATOM 1384 C C . PHE A 1 182 ? -13.557 -0.299 0.373 1.00 86.88 182 PHE A C 1
ATOM 1386 O O . PHE A 1 182 ? -14.301 -1.223 0.063 1.00 86.88 182 PHE A O 1
ATOM 1393 N N . GLY A 1 183 ? -13.310 0.756 -0.389 1.00 80.62 183 GLY A N 1
ATOM 1394 C CA . GLY A 1 183 ? -13.825 0.892 -1.731 1.00 80.62 183 GLY A CA 1
ATOM 1395 C C . GLY A 1 183 ? -13.189 -0.127 -2.675 1.00 80.62 183 GLY A C 1
ATOM 1396 O O . GLY A 1 183 ? -12.010 -0.499 -2.519 1.00 80.62 183 GLY A O 1
ATOM 1397 N N . TYR A 1 184 ? -13.986 -0.582 -3.636 1.00 74.50 184 TYR A N 1
ATOM 1398 C CA . TYR A 1 184 ? -13.591 -1.504 -4.691 1.00 74.50 184 TYR A CA 1
ATOM 1399 C C . TYR A 1 184 ? -13.716 -0.813 -6.046 1.00 74.50 184 TYR A C 1
ATOM 1401 O O . TYR A 1 184 ? -14.660 -0.069 -6.299 1.00 74.50 184 TYR A O 1
ATOM 1409 N N . MET A 1 185 ? -12.746 -1.077 -6.918 1.00 63.41 185 MET A N 1
ATOM 1410 C CA . MET A 1 185 ? -12.833 -0.692 -8.321 1.00 63.41 185 MET A CA 1
ATOM 1411 C C . MET A 1 185 ? -13.519 -1.836 -9.065 1.00 63.41 185 MET A C 1
ATOM 1413 O O . MET A 1 185 ? -12.893 -2.867 -9.316 1.00 63.41 185 MET A O 1
ATOM 1417 N N . GLY A 1 186 ? -14.812 -1.684 -9.333 1.00 64.44 186 GLY A N 1
ATOM 1418 C CA . GLY A 1 186 ? -15.570 -2.542 -10.236 1.00 64.44 186 GLY A CA 1
ATOM 1419 C C . GLY A 1 186 ? -15.535 -2.011 -11.669 1.00 64.44 186 GLY A C 1
ATOM 1420 O O . GLY A 1 186 ? -15.071 -0.901 -11.926 1.00 64.44 186 GLY A O 1
ATOM 1421 N N . SER A 1 187 ? -16.040 -2.809 -12.609 1.00 60.69 187 SER A N 1
ATOM 1422 C CA . SER A 1 187 ? -16.216 -2.391 -14.004 1.00 60.69 187 SER A CA 1
ATOM 1423 C C . SER A 1 187 ? -17.269 -1.289 -14.164 1.00 60.69 187 SER A C 1
ATOM 1425 O O . SER A 1 187 ? -17.130 -0.454 -15.049 1.00 60.69 187 SER A O 1
ATOM 1427 N N . GLU A 1 188 ? -18.299 -1.276 -13.309 1.00 58.53 188 GLU A N 1
ATOM 1428 C CA . GLU A 1 188 ? -19.438 -0.345 -13.402 1.00 58.53 188 GLU A CA 1
ATOM 1429 C C . GLU A 1 188 ? -19.391 0.795 -12.378 1.00 58.53 188 GLU A C 1
ATOM 1431 O O . GLU A 1 188 ? -19.920 1.877 -12.623 1.00 58.53 188 GLU A O 1
ATOM 1436 N N . SER A 1 189 ? -18.734 0.587 -11.236 1.00 55.66 189 SER A N 1
ATOM 1437 C CA . SER A 1 189 ? -18.581 1.614 -10.212 1.00 55.66 189 SER A CA 1
ATOM 1438 C C . SER A 1 189 ? -17.217 1.521 -9.542 1.00 55.66 189 SER A C 1
ATOM 1440 O O . SER A 1 189 ? -16.682 0.445 -9.270 1.00 55.66 189 SER A O 1
ATOM 1442 N N . SER A 1 190 ? -16.635 2.688 -9.293 1.00 66.19 190 SER A N 1
ATOM 1443 C CA . SER A 1 190 ? -15.374 2.821 -8.580 1.00 66.19 190 SER A CA 1
ATOM 1444 C C . SER A 1 190 ? -15.680 3.479 -7.246 1.00 66.19 190 SER A C 1
ATOM 1446 O O . SER A 1 190 ? -15.764 4.703 -7.141 1.00 66.19 190 SER A O 1
ATOM 1448 N N . GLU A 1 191 ? -15.923 2.660 -6.228 1.00 78.69 191 GLU A N 1
ATOM 1449 C CA . GLU A 1 191 ? -16.125 3.172 -4.880 1.00 78.69 191 GLU A CA 1
ATOM 1450 C C . GLU A 1 191 ? -14.761 3.526 -4.300 1.00 78.69 191 GLU A C 1
ATOM 1452 O O . GLU A 1 191 ? -13.864 2.686 -4.185 1.00 78.69 191 GLU A O 1
ATOM 1457 N N . MET A 1 192 ? -14.578 4.794 -3.944 1.00 80.75 192 MET A N 1
ATOM 1458 C CA . MET A 1 192 ? -13.375 5.220 -3.245 1.00 80.75 192 MET A CA 1
ATOM 1459 C C . MET A 1 192 ? -13.486 4.870 -1.764 1.00 80.75 192 MET A C 1
ATOM 1461 O O . MET A 1 192 ? -14.509 5.100 -1.127 1.00 80.75 192 MET A O 1
ATOM 1465 N N . THR A 1 193 ? -12.402 4.346 -1.191 1.00 87.19 193 THR A N 1
ATOM 1466 C CA . THR A 1 193 ? -12.300 4.186 0.262 1.00 87.19 193 THR A CA 1
ATOM 1467 C C . THR A 1 193 ? -12.350 5.554 0.933 1.00 87.19 193 THR A C 1
ATOM 1469 O O . THR A 1 193 ? -11.445 6.360 0.718 1.00 87.19 193 THR A O 1
ATOM 1472 N N . ASP A 1 194 ? -13.339 5.783 1.796 1.00 90.44 194 ASP A N 1
ATOM 1473 C CA . ASP A 1 194 ? -13.373 6.944 2.681 1.00 90.44 194 ASP A CA 1
ATOM 1474 C C . ASP A 1 194 ? -13.040 6.545 4.121 1.00 90.44 194 ASP A C 1
ATOM 1476 O O . ASP A 1 194 ? -13.848 5.963 4.847 1.00 90.44 194 ASP A O 1
ATOM 1480 N N . TYR A 1 195 ? -11.828 6.884 4.557 1.00 91.06 195 TYR A N 1
ATOM 1481 C CA . TYR A 1 195 ? -11.383 6.584 5.915 1.00 91.06 195 TYR A CA 1
ATOM 1482 C C . TYR A 1 195 ? -12.110 7.403 6.990 1.00 91.06 195 TYR A C 1
ATOM 1484 O O . TYR A 1 195 ? -12.126 6.977 8.146 1.00 91.06 195 TYR A O 1
ATOM 1492 N N . ARG A 1 196 ? -12.733 8.537 6.635 1.00 92.88 196 ARG A N 1
ATOM 1493 C CA . ARG A 1 196 ? -13.391 9.451 7.588 1.00 92.88 196 ARG A CA 1
ATOM 1494 C C . ARG A 1 196 ? -14.616 8.819 8.245 1.00 92.88 196 ARG A C 1
ATOM 1496 O O . ARG A 1 196 ? -14.828 9.027 9.434 1.00 92.88 196 ARG A O 1
ATOM 1503 N N . VAL A 1 197 ? -15.330 7.956 7.518 1.00 92.94 197 VAL A N 1
ATOM 1504 C CA . VAL A 1 197 ? -16.504 7.210 8.017 1.00 92.94 197 VAL A CA 1
ATOM 1505 C C . VAL A 1 197 ? -16.167 6.385 9.265 1.00 92.94 197 VAL A C 1
ATOM 1507 O O . VAL A 1 197 ? -17.011 6.179 10.140 1.00 92.94 197 VAL A O 1
ATOM 1510 N N . THR A 1 198 ? -14.911 5.944 9.394 1.00 95.06 198 THR A N 1
ATOM 1511 C CA . THR A 1 198 ? -14.476 5.172 10.563 1.00 95.06 198 THR A CA 1
ATOM 1512 C C . THR A 1 198 ? -14.606 5.981 11.852 1.00 95.06 198 THR A C 1
ATOM 1514 O O . THR A 1 198 ? -15.018 5.420 12.862 1.00 95.06 198 THR A O 1
ATOM 1517 N N . ALA A 1 199 ? -14.314 7.284 11.835 1.00 94.19 199 ALA A N 1
ATOM 1518 C CA . ALA A 1 199 ? -14.381 8.130 13.028 1.00 94.19 199 ALA A CA 1
ATOM 1519 C C . ALA A 1 199 ? -15.816 8.274 13.573 1.00 94.19 199 ALA A C 1
ATOM 1521 O O . ALA A 1 199 ? -16.024 8.413 14.779 1.00 94.19 199 ALA A O 1
ATOM 1522 N N . GLU A 1 200 ? -16.812 8.200 12.691 1.00 92.75 200 GLU A N 1
ATOM 1523 C CA . GLU A 1 200 ? -18.226 8.350 13.045 1.00 92.75 200 GLU A CA 1
ATOM 1524 C C . GLU A 1 200 ? -18.796 7.095 13.710 1.00 92.75 200 GLU A C 1
ATOM 1526 O O . GLU A 1 200 ? -19.618 7.191 14.619 1.00 92.75 200 GLU A O 1
ATOM 1531 N N . ARG A 1 201 ? -18.364 5.913 13.253 1.00 95.06 201 ARG A N 1
ATOM 1532 C CA . ARG A 1 201 ? -18.983 4.626 13.613 1.00 95.06 201 ARG A CA 1
ATOM 1533 C C . ARG A 1 201 ? -18.128 3.757 14.522 1.00 95.06 201 ARG A C 1
ATOM 1535 O O . ARG A 1 201 ? -18.651 2.857 15.174 1.00 95.06 201 ARG A O 1
ATOM 1542 N N . CYS A 1 202 ? -16.809 3.932 14.508 1.00 97.06 202 CYS A N 1
ATOM 1543 C CA . CYS A 1 202 ? -15.919 3.069 15.267 1.00 97.06 202 CYS A CA 1
ATOM 1544 C C . CYS A 1 202 ? -16.147 3.261 16.764 1.00 97.06 202 CYS A C 1
ATOM 1546 O O . CYS A 1 202 ? -16.147 4.373 17.272 1.00 97.06 202 CYS A O 1
ATOM 1548 N N . ILE A 1 203 ? -16.283 2.142 17.467 1.00 96.69 203 ILE A N 1
ATOM 1549 C CA . ILE A 1 203 ? -16.411 2.106 18.926 1.00 96.69 203 ILE A CA 1
ATOM 1550 C C . ILE A 1 203 ? -15.091 1.740 19.614 1.00 96.69 203 ILE A C 1
ATOM 1552 O O . ILE A 1 203 ? -15.098 1.354 20.771 1.00 96.69 203 ILE A O 1
ATOM 1556 N N . LEU A 1 204 ? -13.968 1.723 18.886 1.00 97.44 204 LEU A N 1
ATOM 1557 C CA . LEU A 1 204 ? -12.628 1.434 19.424 1.00 97.44 204 LEU A CA 1
ATOM 1558 C C . LEU A 1 204 ? -12.492 0.099 20.197 1.00 97.44 204 LEU A C 1
ATOM 1560 O O . LEU A 1 204 ? -11.651 -0.042 21.082 1.00 97.44 204 LEU A O 1
ATOM 1564 N N . CYS A 1 205 ? -13.265 -0.925 19.812 1.00 95.56 205 CYS A N 1
ATOM 1565 C CA . CYS A 1 205 ? -13.212 -2.265 20.421 1.00 95.56 205 CYS A CA 1
ATOM 1566 C C . CYS A 1 205 ? -11.929 -3.063 20.112 1.00 95.56 205 CYS A C 1
ATOM 1568 O O . CYS A 1 205 ? -11.702 -4.117 20.696 1.00 95.56 205 CYS A O 1
ATOM 1570 N N . GLY A 1 206 ? -11.118 -2.629 19.142 1.00 96.50 206 GLY A N 1
ATOM 1571 C CA . GLY A 1 206 ? -9.842 -3.273 18.805 1.00 96.50 206 GLY A CA 1
ATOM 1572 C C . GLY A 1 206 ? -9.923 -4.591 18.029 1.00 96.50 206 GLY A C 1
ATOM 1573 O O . GLY A 1 206 ? -8.895 -5.054 17.544 1.00 96.50 206 GLY A O 1
ATOM 1574 N N . ALA A 1 207 ? -11.112 -5.165 17.807 1.00 97.38 207 ALA A N 1
ATOM 1575 C CA . ALA A 1 207 ? -11.264 -6.467 17.144 1.00 97.38 207 ALA A CA 1
ATOM 1576 C C . ALA A 1 207 ? -10.583 -6.539 15.761 1.00 97.38 207 ALA A C 1
ATOM 1578 O O . ALA A 1 207 ? -10.009 -7.563 15.389 1.00 97.38 207 ALA A O 1
ATOM 1579 N N . CYS A 1 208 ? -10.601 -5.440 15.001 1.00 97.50 208 CYS A N 1
ATOM 1580 C CA . CYS A 1 208 ? -9.914 -5.337 13.713 1.00 97.50 208 CYS A CA 1
ATOM 1581 C C . CYS A 1 208 ? -8.380 -5.329 13.835 1.00 97.50 208 CYS A C 1
ATOM 1583 O O . CYS A 1 208 ? -7.711 -5.912 12.981 1.00 97.50 208 CYS A O 1
ATOM 1585 N N . ALA A 1 209 ? -7.830 -4.700 14.878 1.00 97.75 209 ALA A N 1
ATOM 1586 C CA . ALA A 1 209 ? -6.396 -4.662 15.154 1.00 97.75 209 ALA A CA 1
ATOM 1587 C C . ALA A 1 209 ? -5.890 -6.033 15.617 1.00 97.75 209 ALA A C 1
ATOM 1589 O O . ALA A 1 209 ? -4.954 -6.566 15.025 1.00 97.75 209 ALA A O 1
ATOM 1590 N N . SER A 1 210 ? -6.579 -6.665 16.573 1.00 97.44 210 SER A N 1
ATOM 1591 C CA . SER A 1 210 ? -6.206 -7.983 17.110 1.00 97.44 210 SER A CA 1
ATOM 1592 C C . SER A 1 210 ? -6.205 -9.099 16.062 1.00 97.44 210 SER A C 1
ATOM 1594 O O . SER A 1 210 ? -5.494 -10.085 16.210 1.00 97.44 210 SER A O 1
ATOM 1596 N N . ASN A 1 211 ? -6.987 -8.950 14.990 1.00 96.88 211 ASN A N 1
ATOM 1597 C CA . ASN A 1 211 ? -7.108 -9.948 13.926 1.00 96.88 211 ASN A CA 1
ATOM 1598 C C . ASN A 1 211 ? -6.368 -9.562 12.635 1.00 96.88 211 ASN A C 1
ATOM 1600 O O . ASN A 1 211 ? -6.550 -10.204 11.594 1.00 96.88 211 ASN A O 1
ATOM 1604 N N . CYS A 1 212 ? -5.553 -8.504 12.660 1.00 97.19 212 CYS A N 1
ATOM 1605 C CA . CYS A 1 212 ? -4.804 -8.078 11.488 1.00 97.19 212 CYS A CA 1
ATOM 1606 C C . CYS A 1 212 ? -3.566 -8.968 11.277 1.00 97.19 212 CYS A C 1
ATOM 1608 O O . CYS A 1 212 ? -2.612 -8.876 12.047 1.00 97.19 212 CYS A O 1
ATOM 1610 N N . PRO A 1 213 ? -3.499 -9.774 10.199 1.00 96.19 213 PRO A N 1
ATOM 1611 C CA . PRO A 1 213 ? -2.410 -10.736 10.016 1.00 96.19 213 PRO A CA 1
ATOM 1612 C C . PRO A 1 213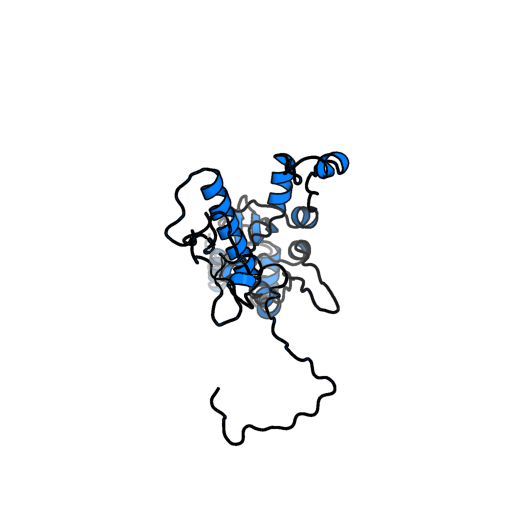 ? -1.058 -10.085 9.697 1.00 96.19 213 PRO A C 1
ATOM 1614 O O . PRO A 1 213 ? -0.040 -10.765 9.713 1.00 96.19 213 PRO A O 1
ATOM 1617 N N . THR A 1 214 ? -1.044 -8.799 9.337 1.00 94.25 214 THR A N 1
ATOM 1618 C CA . THR A 1 214 ? 0.181 -8.071 8.976 1.00 94.25 214 THR A CA 1
ATOM 1619 C C . THR A 1 214 ? 0.557 -6.983 9.979 1.00 94.25 214 THR A C 1
ATOM 1621 O O . THR A 1 214 ? 1.567 -6.315 9.781 1.00 94.25 214 THR A O 1
ATOM 1624 N N . GLY A 1 215 ? -0.249 -6.770 11.028 1.00 93.69 215 GLY A N 1
ATOM 1625 C CA . GLY A 1 215 ? -0.074 -5.643 11.952 1.00 93.69 215 GLY A CA 1
ATOM 1626 C C . GLY A 1 215 ? -0.336 -4.269 11.319 1.00 93.69 215 GLY A C 1
ATOM 1627 O O . GLY A 1 215 ? 0.084 -3.254 11.860 1.00 93.69 215 GLY A O 1
ATOM 1628 N N . ALA A 1 216 ? -1.008 -4.218 10.162 1.00 95.38 216 ALA A N 1
ATOM 1629 C CA . ALA A 1 216 ? -1.391 -2.965 9.509 1.00 95.38 216 ALA A CA 1
ATOM 1630 C C . ALA A 1 216 ? -2.390 -2.145 10.339 1.00 95.38 216 ALA A C 1
ATOM 1632 O O . ALA A 1 216 ? -2.344 -0.919 10.304 1.00 95.38 216 ALA A O 1
ATOM 1633 N N . MET A 1 217 ? -3.293 -2.818 11.056 1.00 96.62 217 MET A N 1
ATOM 1634 C CA . MET A 1 217 ? -4.222 -2.193 11.994 1.00 96.62 217 MET A CA 1
ATOM 1635 C C . MET A 1 217 ? -3.625 -2.241 13.397 1.00 96.62 217 MET A C 1
ATOM 1637 O O . MET A 1 217 ? -3.239 -3.315 13.856 1.00 96.62 217 MET A O 1
ATOM 1641 N N . THR A 1 218 ? -3.614 -1.110 14.091 1.00 96.75 218 THR A N 1
ATOM 1642 C CA . THR A 1 218 ? -3.126 -1.005 15.469 1.00 96.75 218 THR A CA 1
ATOM 1643 C C . THR A 1 218 ? -4.138 -0.267 16.330 1.00 96.75 218 THR A C 1
ATOM 1645 O O . THR A 1 218 ? -4.757 0.691 15.869 1.00 96.75 218 THR A O 1
ATOM 1648 N N . LEU A 1 219 ? -4.295 -0.710 17.575 1.00 97.19 219 LEU A N 1
ATOM 1649 C CA . LEU A 1 219 ? -5.061 -0.021 18.606 1.00 97.19 219 LEU A CA 1
ATOM 1650 C C . LEU A 1 219 ? -4.100 0.278 19.756 1.00 97.19 219 LEU A C 1
ATOM 1652 O O . LEU A 1 219 ? -3.512 -0.651 20.306 1.00 97.19 219 LEU A O 1
ATOM 1656 N N . THR A 1 220 ? -3.907 1.551 20.074 1.00 96.31 220 THR A N 1
ATOM 1657 C CA . THR A 1 220 ? -2.930 1.990 21.077 1.00 96.31 220 THR A CA 1
ATOM 1658 C C . THR A 1 220 ? -3.535 3.041 21.984 1.00 96.31 220 THR A C 1
ATOM 1660 O O . THR A 1 220 ? -4.178 3.965 21.489 1.00 96.31 220 THR A O 1
ATOM 1663 N N . ASP A 1 221 ? -3.264 2.928 23.278 1.00 96.06 221 ASP A N 1
ATOM 1664 C CA . ASP A 1 221 ? -3.623 3.942 24.264 1.00 96.06 221 ASP A CA 1
ATOM 1665 C C . ASP A 1 221 ? -2.426 4.878 24.457 1.00 96.06 221 ASP A C 1
ATOM 1667 O O . ASP A 1 221 ? -1.325 4.419 24.768 1.00 96.06 221 ASP A O 1
ATOM 1671 N N . LYS A 1 222 ? -2.618 6.176 24.220 1.00 93.12 222 LYS A N 1
ATOM 1672 C CA . LYS A 1 222 ? -1.592 7.212 24.379 1.00 93.12 222 LYS A CA 1
ATOM 1673 C C . LYS A 1 222 ? -2.236 8.539 24.754 1.00 93.12 222 LYS A C 1
ATOM 1675 O O . LYS A 1 222 ? -3.328 8.839 24.288 1.00 93.12 222 LYS A O 1
ATOM 1680 N N . ASP A 1 223 ? -1.574 9.305 25.616 1.00 92.62 223 ASP A N 1
ATOM 1681 C CA . ASP A 1 223 ? -2.013 10.649 26.023 1.00 92.62 223 ASP A CA 1
ATOM 1682 C C . ASP A 1 223 ? -3.467 10.705 26.545 1.00 92.62 223 ASP A C 1
ATOM 1684 O O . ASP A 1 223 ? -4.186 11.681 26.351 1.00 92.62 223 ASP A O 1
ATOM 1688 N N . GLY A 1 224 ? -3.920 9.633 27.209 1.00 94.25 224 GLY A N 1
ATOM 1689 C CA . GLY A 1 224 ? -5.287 9.514 27.729 1.00 94.25 224 GLY A CA 1
ATOM 1690 C C . GLY A 1 224 ? -6.357 9.220 26.670 1.00 94.25 224 GLY A C 1
ATOM 1691 O O . GLY A 1 224 ? -7.544 9.255 26.986 1.00 94.25 224 GLY A O 1
ATOM 1692 N N . GLU A 1 225 ? -5.963 8.899 25.439 1.00 96.56 225 GLU A N 1
ATOM 1693 C CA . GLU A 1 225 ? -6.855 8.532 24.343 1.00 96.56 225 GLU A CA 1
ATOM 1694 C C . GLU A 1 225 ? -6.549 7.131 23.812 1.00 96.56 225 GLU A C 1
ATOM 1696 O O . GLU A 1 225 ? -5.407 6.671 23.807 1.00 96.56 225 GLU A O 1
ATOM 1701 N N . ARG A 1 226 ? -7.580 6.456 23.305 1.00 97.38 226 ARG A N 1
ATOM 1702 C CA . ARG A 1 226 ? -7.435 5.221 22.534 1.00 97.38 226 ARG A CA 1
ATOM 1703 C C . ARG A 1 226 ? -7.483 5.543 21.055 1.00 97.38 226 ARG A C 1
ATOM 1705 O O . ARG A 1 226 ? -8.475 6.080 20.578 1.00 97.38 226 ARG A O 1
ATOM 1712 N N . VAL A 1 227 ? -6.448 5.151 20.322 1.00 97.50 227 VAL A N 1
ATOM 1713 C CA . VAL A 1 227 ? -6.259 5.484 18.907 1.00 97.50 227 VAL A CA 1
ATOM 1714 C C . VAL A 1 227 ? -6.269 4.217 18.059 1.00 97.50 227 VAL A C 1
ATOM 1716 O O . VAL A 1 227 ? -5.454 3.314 18.259 1.00 97.50 227 VAL A O 1
ATOM 1719 N N . LEU A 1 228 ? -7.176 4.158 17.084 1.00 97.75 228 LEU A N 1
ATOM 1720 C CA . LEU A 1 228 ? -7.186 3.147 16.031 1.00 97.75 228 LEU A CA 1
ATOM 1721 C C . LEU A 1 228 ? -6.520 3.703 14.771 1.00 97.75 228 LEU A C 1
ATOM 1723 O O . LEU A 1 228 ? -6.978 4.698 14.206 1.00 97.75 228 LEU A O 1
ATOM 1727 N N . SER A 1 229 ? -5.507 2.998 14.274 1.00 96.38 229 SER A N 1
ATOM 1728 C CA . SER A 1 229 ? -4.746 3.402 13.090 1.00 96.38 229 SER A CA 1
ATOM 1729 C C . SER A 1 229 ? -4.637 2.283 12.057 1.00 96.38 229 SER A C 1
ATOM 1731 O O . SER A 1 229 ? -4.504 1.111 12.404 1.00 96.38 229 SER A O 1
ATOM 1733 N N . LEU A 1 230 ? -4.644 2.660 10.775 1.00 95.56 230 LEU A N 1
ATOM 1734 C CA . LEU A 1 230 ? -4.300 1.807 9.636 1.00 95.56 230 LEU A CA 1
ATOM 1735 C C . LEU A 1 230 ? -3.022 2.336 8.986 1.00 95.56 230 LEU A C 1
ATOM 1737 O O . LEU A 1 230 ? -3.031 3.358 8.297 1.00 95.56 230 LEU A O 1
ATOM 1741 N N . CYS A 1 231 ? -1.914 1.638 9.218 1.00 94.12 231 CYS A N 1
ATOM 1742 C CA . CYS A 1 231 ? -0.591 1.990 8.714 1.00 94.12 231 CYS A CA 1
ATOM 1743 C C . CYS A 1 231 ? -0.216 3.470 8.944 1.00 94.12 231 CYS A C 1
ATOM 1745 O O . CYS A 1 231 ? 0.261 4.147 8.033 1.00 94.12 231 CYS A O 1
ATOM 1747 N N . GLY A 1 232 ? -0.452 3.972 10.158 1.00 93.19 232 GLY A N 1
ATOM 1748 C CA . GLY A 1 232 ? -0.204 5.368 10.541 1.00 93.19 232 GLY A CA 1
ATOM 1749 C C . GLY A 1 232 ? -1.352 6.324 10.212 1.00 93.19 232 GLY A C 1
ATOM 1750 O O . GLY A 1 232 ? -1.416 7.415 10.766 1.00 93.19 232 GLY A O 1
ATOM 1751 N N . THR A 1 233 ? -2.312 5.931 9.373 1.00 94.56 233 THR A N 1
ATOM 1752 C CA . THR A 1 233 ? -3.521 6.740 9.181 1.00 94.56 233 THR A CA 1
ATOM 1753 C C . THR A 1 233 ? -4.418 6.579 10.403 1.00 94.56 233 THR A C 1
ATOM 1755 O O . THR A 1 233 ? -4.949 5.490 10.616 1.00 94.56 233 THR A O 1
ATOM 1758 N N . VAL A 1 234 ? -4.580 7.634 11.201 1.00 95.81 234 VAL A N 1
ATOM 1759 C CA . VAL A 1 234 ? -5.457 7.640 12.379 1.00 95.81 234 VAL A CA 1
ATOM 1760 C C . VAL A 1 234 ? -6.901 7.647 11.893 1.00 95.81 234 VAL A C 1
ATOM 1762 O O . VAL A 1 234 ? -7.350 8.611 11.272 1.00 95.81 234 VAL A O 1
ATOM 1765 N N . LEU A 1 235 ? -7.607 6.545 12.133 1.00 96.31 235 LEU A N 1
ATOM 1766 C CA . LEU A 1 235 ? -8.971 6.327 11.653 1.00 96.31 235 LEU A CA 1
ATOM 1767 C C . LEU A 1 235 ? -10.024 6.800 12.653 1.00 96.31 235 LEU A C 1
ATOM 1769 O O . LEU A 1 235 ? -11.084 7.269 12.254 1.00 96.31 235 LEU A O 1
ATOM 1773 N N . CYS A 1 236 ? -9.752 6.628 13.944 1.00 96.81 236 CYS A N 1
ATOM 1774 C CA . CYS A 1 236 ? -10.630 7.022 15.037 1.00 96.81 236 CYS A CA 1
ATOM 1775 C C . CYS A 1 236 ? -9.792 7.153 16.310 1.00 96.81 236 CYS A C 1
ATOM 1777 O O . CYS A 1 236 ? -8.858 6.373 16.514 1.00 96.81 236 CYS A O 1
ATOM 1779 N N . HIS A 1 237 ? -10.129 8.119 17.153 1.00 96.62 237 HIS A N 1
ATOM 1780 C CA . HIS A 1 237 ? -9.596 8.234 18.499 1.00 96.62 237 HIS A CA 1
ATOM 1781 C C . HIS A 1 237 ? -10.666 8.809 19.424 1.00 96.62 237 HIS A C 1
ATOM 1783 O O . HIS A 1 237 ? -11.504 9.592 18.979 1.00 96.62 237 HIS A O 1
ATOM 1789 N N . GLU A 1 238 ? -10.649 8.400 20.688 1.00 96.50 238 GLU A N 1
ATOM 1790 C CA . GLU A 1 238 ? -11.520 8.942 21.733 1.00 96.50 238 GLU A CA 1
ATOM 1791 C C . GLU A 1 238 ? -10.791 8.926 23.073 1.00 96.50 238 GLU A C 1
ATOM 1793 O O . GLU A 1 238 ? -9.905 8.095 23.304 1.00 96.50 238 GLU A O 1
ATOM 1798 N N . LYS A 1 239 ? -11.205 9.819 23.974 1.00 96.62 239 LYS A N 1
ATOM 1799 C CA . LYS A 1 239 ? -10.730 9.842 25.356 1.00 96.62 239 LYS A CA 1
ATOM 1800 C C . LYS A 1 239 ? -11.079 8.543 26.075 1.00 96.62 239 LYS A C 1
ATOM 1802 O O . LYS A 1 239 ? -12.137 7.948 25.866 1.00 96.62 239 LYS A O 1
ATOM 1807 N N . LEU A 1 240 ? -10.152 8.105 26.914 1.00 95.12 240 LEU A N 1
ATOM 1808 C CA . LEU A 1 240 ? -10.337 6.971 27.799 1.00 95.12 240 LEU A CA 1
ATOM 1809 C C . LEU A 1 240 ? -11.102 7.407 29.039 1.00 95.12 240 LEU A C 1
ATOM 1811 O O . LEU A 1 240 ? -10.798 8.436 29.637 1.00 95.12 240 LEU A O 1
ATOM 1815 N N . GLU A 1 241 ? -12.039 6.565 29.448 1.00 93.38 241 GLU A N 1
ATOM 1816 C CA . GLU A 1 241 ? -12.668 6.667 30.751 1.00 93.38 241 GLU A CA 1
ATOM 1817 C C . GLU A 1 241 ? -11.949 5.774 31.767 1.00 93.38 241 GLU A C 1
ATOM 1819 O O . GLU A 1 241 ? -11.392 4.715 31.430 1.00 93.38 241 GLU A O 1
ATOM 1824 N N . TYR A 1 242 ? -12.013 6.178 33.031 1.00 92.31 242 TYR A N 1
ATOM 1825 C CA . TYR A 1 242 ? -11.285 5.561 34.135 1.00 92.31 242 TYR A CA 1
ATOM 1826 C C . TYR A 1 242 ? -12.243 5.027 35.199 1.00 92.31 242 TYR A C 1
ATOM 1828 O O . TYR A 1 242 ? -13.413 5.390 35.257 1.00 92.31 242 TYR A O 1
ATOM 1836 N N . CYS A 1 243 ? -11.747 4.096 36.006 1.00 90.06 243 CYS A N 1
ATOM 1837 C CA . CYS A 1 243 ? -12.497 3.495 37.096 1.00 90.06 243 CYS A CA 1
ATOM 1838 C C . CYS A 1 243 ? -12.570 4.467 38.275 1.00 90.06 243 CYS A C 1
ATOM 1840 O O . CYS A 1 243 ? -11.521 4.863 38.785 1.00 90.06 243 CYS A O 1
ATOM 1842 N N . ASP A 1 244 ? -13.773 4.737 38.778 1.00 88.44 244 ASP A N 1
ATOM 1843 C CA . ASP A 1 244 ? -14.001 5.657 39.902 1.00 88.44 244 ASP A CA 1
ATOM 1844 C C . ASP A 1 244 ? -13.318 5.200 41.203 1.00 88.44 244 ASP A C 1
ATOM 1846 O O . ASP A 1 244 ? -13.025 6.011 42.076 1.00 88.44 244 ASP A O 1
ATOM 1850 N N . GLN A 1 245 ? -13.055 3.897 41.351 1.00 88.44 245 GLN A N 1
ATOM 1851 C CA . GLN A 1 245 ? -12.468 3.334 42.570 1.00 88.44 245 GLN A CA 1
ATOM 1852 C C . GLN A 1 245 ? -10.940 3.236 42.529 1.00 88.44 245 GLN A C 1
ATOM 1854 O O . GLN A 1 245 ? -10.279 3.480 43.533 1.00 88.44 245 GLN A O 1
ATOM 1859 N N . CYS A 1 246 ? -10.366 2.805 41.404 1.00 91.44 246 CYS A N 1
ATOM 1860 C CA . CYS A 1 246 ? -8.938 2.469 41.327 1.00 91.44 246 CYS A CA 1
ATOM 1861 C C . CYS A 1 246 ? -8.173 3.228 40.241 1.00 91.44 246 CYS A C 1
ATOM 1863 O O . CYS A 1 246 ? -6.983 2.984 40.061 1.00 91.44 246 CYS A O 1
ATOM 1865 N N . GLY A 1 247 ? -8.845 4.094 39.476 1.00 90.12 247 GLY A N 1
ATOM 1866 C CA . GLY A 1 247 ? -8.237 4.860 38.388 1.00 90.12 247 GLY A CA 1
ATOM 1867 C C . GLY A 1 247 ? -7.785 4.023 37.186 1.00 90.12 247 GLY A C 1
ATOM 1868 O O . GLY A 1 247 ? -7.172 4.558 36.269 1.00 90.12 247 GLY A O 1
ATOM 1869 N N . ALA A 1 248 ? -8.064 2.715 37.149 1.00 90.62 248 ALA A N 1
ATOM 1870 C CA . ALA A 1 248 ? -7.710 1.873 36.009 1.00 90.62 248 ALA A CA 1
ATOM 1871 C C . ALA A 1 248 ? -8.501 2.268 34.753 1.00 90.62 248 ALA A C 1
ATOM 1873 O O . ALA A 1 248 ? -9.686 2.588 34.842 1.00 90.62 248 ALA A O 1
ATOM 1874 N N . VAL A 1 249 ? -7.869 2.177 33.580 1.00 90.88 249 VAL A N 1
ATOM 1875 C CA . VAL A 1 249 ? -8.532 2.414 32.289 1.00 90.88 249 VAL A CA 1
ATOM 1876 C C . VAL A 1 249 ? -9.667 1.409 32.095 1.00 90.88 249 VAL A C 1
ATOM 1878 O O . VAL A 1 249 ? -9.450 0.197 32.136 1.00 90.88 249 VAL A O 1
ATOM 1881 N N . VAL A 1 250 ? -10.874 1.916 31.854 1.00 89.44 250 VAL A N 1
ATOM 1882 C CA . VAL A 1 250 ? -12.063 1.101 31.559 1.00 89.44 250 VAL A CA 1
ATOM 1883 C C . VAL A 1 250 ? -12.263 1.005 30.045 1.00 89.44 250 VAL A C 1
ATOM 1885 O O . VAL A 1 250 ? -12.558 -0.068 29.518 1.00 89.44 250 VAL A O 1
ATOM 1888 N N . GLY A 1 251 ? -12.018 2.103 29.328 1.00 90.56 251 GLY A N 1
ATOM 1889 C CA . GLY A 1 251 ? -12.071 2.175 27.869 1.00 90.56 251 GLY A CA 1
ATOM 1890 C C . GLY A 1 251 ? -12.862 3.386 27.366 1.00 90.56 251 GLY A C 1
ATOM 1891 O O . GLY A 1 251 ? -13.309 4.196 28.170 1.00 90.56 251 GLY A O 1
ATOM 1892 N N . PRO A 1 252 ? -13.031 3.530 26.042 1.00 93.69 252 PRO A N 1
ATOM 1893 C CA . PRO A 1 252 ? -13.785 4.640 25.454 1.00 93.69 252 PRO A CA 1
ATOM 1894 C C . PRO A 1 252 ? -15.288 4.542 25.716 1.00 93.69 252 PRO A C 1
ATOM 1896 O O . PRO A 1 252 ? -15.849 3.444 25.677 1.00 93.69 252 PRO A O 1
ATOM 1899 N N . ALA A 1 253 ? -15.959 5.682 25.884 1.00 91.38 253 ALA A N 1
ATOM 1900 C CA . ALA A 1 253 ? -17.393 5.748 26.178 1.00 91.38 253 ALA A CA 1
ATOM 1901 C C . ALA A 1 253 ? -18.253 4.931 25.191 1.00 91.38 253 ALA A C 1
ATOM 1903 O O . ALA A 1 253 ? -19.063 4.103 25.614 1.00 91.38 253 ALA A O 1
ATOM 1904 N N . ARG A 1 254 ? -18.009 5.051 23.875 1.00 93.56 254 ARG A N 1
ATOM 1905 C CA . ARG A 1 254 ? -18.767 4.297 22.856 1.00 93.56 254 ARG A CA 1
ATOM 1906 C C . ARG A 1 254 ? -18.621 2.781 22.986 1.00 93.56 254 ARG A C 1
ATOM 1908 O O . ARG A 1 254 ? -19.572 2.041 22.721 1.00 93.56 254 ARG A O 1
ATOM 1915 N N . TYR A 1 255 ? -17.440 2.303 23.380 1.00 93.12 255 TYR A N 1
ATOM 1916 C CA . TYR A 1 255 ? -17.221 0.879 23.634 1.00 93.12 255 TYR A CA 1
ATOM 1917 C C . TYR A 1 255 ? -18.047 0.406 24.831 1.00 93.12 255 TYR A C 1
ATOM 1919 O O . TYR A 1 255 ? -18.690 -0.642 24.774 1.00 93.12 255 TYR A O 1
ATOM 1927 N N . LEU A 1 256 ? -18.047 1.193 25.904 1.00 89.38 256 LEU A N 1
ATOM 1928 C CA . LEU A 1 256 ? -18.745 0.859 27.140 1.00 89.38 256 LEU A CA 1
ATOM 1929 C C . LEU A 1 256 ? -20.256 0.837 26.940 1.00 89.38 256 LEU A C 1
ATOM 1931 O O . LEU A 1 256 ? -20.908 -0.103 27.390 1.00 89.38 256 LEU A O 1
ATOM 1935 N N . ASP A 1 257 ? -20.804 1.789 26.190 1.00 89.56 257 ASP A N 1
ATOM 1936 C CA . ASP A 1 257 ? -22.223 1.804 25.828 1.00 89.56 257 ASP A CA 1
ATOM 1937 C C . ASP A 1 257 ? -22.623 0.584 24.993 1.00 89.56 257 ASP A C 1
ATOM 1939 O O . 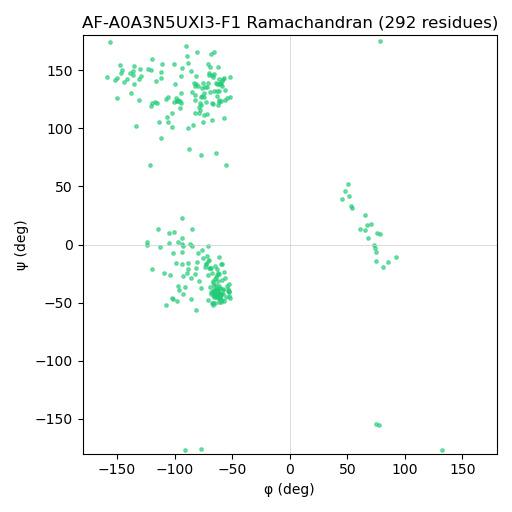ASP A 1 257 ? -23.687 -0.004 25.202 1.00 89.56 257 ASP A O 1
ATOM 1943 N N . TYR A 1 258 ? -21.759 0.161 24.066 1.00 90.62 258 TYR A N 1
ATOM 1944 C CA . TYR A 1 258 ? -21.974 -1.058 23.288 1.00 90.62 258 TYR A CA 1
ATOM 1945 C C . TYR A 1 258 ? -22.011 -2.311 24.176 1.00 90.62 258 TYR A C 1
ATOM 1947 O O . TYR A 1 258 ? -22.876 -3.170 23.985 1.00 90.62 258 TYR A O 1
ATOM 1955 N N . VAL A 1 259 ? -21.112 -2.411 25.161 1.00 87.38 259 VAL A N 1
ATOM 1956 C CA . VAL A 1 259 ? -21.105 -3.523 26.123 1.00 87.38 259 VAL A CA 1
ATOM 1957 C C . VAL A 1 259 ? -22.366 -3.489 26.988 1.00 87.38 259 VAL A C 1
ATOM 1959 O O . VAL A 1 259 ? -23.074 -4.492 27.030 1.00 87.38 259 VAL A O 1
ATOM 1962 N N . LYS A 1 260 ? -22.705 -2.335 27.586 1.00 83.50 260 LYS A N 1
ATOM 1963 C CA . LYS A 1 260 ? -23.899 -2.152 28.436 1.00 83.50 260 LYS A CA 1
ATOM 1964 C C . LYS A 1 260 ? -25.183 -2.597 27.735 1.00 83.50 260 LYS A C 1
ATOM 1966 O O . LYS A 1 260 ? -25.985 -3.313 28.324 1.00 83.50 260 LYS A O 1
ATOM 1971 N N . LYS A 1 261 ? -25.366 -2.243 26.457 1.00 84.62 261 LYS A N 1
ATOM 1972 C CA . LYS A 1 261 ? -26.544 -2.653 25.666 1.00 84.62 261 LYS A CA 1
ATOM 1973 C C . LYS A 1 261 ? -26.654 -4.168 25.463 1.00 84.62 261 LYS A C 1
ATOM 1975 O O . LYS A 1 261 ? -27.755 -4.663 25.255 1.00 84.62 261 LYS A O 1
ATOM 1980 N N . ARG A 1 262 ? -25.538 -4.903 25.501 1.00 81.44 262 ARG A N 1
ATOM 1981 C CA . ARG A 1 262 ? -25.505 -6.371 25.362 1.00 81.44 262 ARG A CA 1
ATOM 1982 C C . ARG A 1 262 ? -25.547 -7.111 26.697 1.00 81.44 262 ARG A C 1
ATOM 1984 O O . ARG A 1 262 ? -25.820 -8.305 26.707 1.00 81.44 262 ARG A O 1
ATOM 1991 N N . THR A 1 263 ? -25.271 -6.420 27.799 1.00 75.88 263 THR A N 1
ATOM 1992 C CA . THR A 1 263 ? -25.248 -6.976 29.159 1.00 75.88 263 THR A CA 1
ATOM 1993 C C . THR A 1 263 ? -26.344 -6.396 30.054 1.00 75.88 263 THR A C 1
ATOM 1995 O O . THR A 1 263 ? -26.309 -6.604 31.265 1.00 75.88 263 THR A O 1
ATOM 1998 N N . SER A 1 264 ? -27.331 -5.696 29.482 1.00 60.00 264 SER A N 1
ATOM 1999 C CA . SER A 1 264 ? -28.408 -4.987 30.193 1.00 60.00 264 SER A CA 1
ATOM 2000 C C . SER A 1 264 ? -29.271 -5.882 31.089 1.00 60.00 264 SER A C 1
ATOM 2002 O O . SER A 1 264 ? -29.919 -5.381 31.995 1.00 60.00 264 SER A O 1
ATOM 2004 N N . THR A 1 265 ? -29.225 -7.203 30.919 1.00 53.31 265 THR A N 1
ATOM 2005 C CA . THR A 1 265 ? -29.872 -8.176 31.817 1.00 53.31 265 THR A CA 1
ATOM 2006 C C . THR A 1 265 ? -29.080 -8.454 33.109 1.00 53.31 265 THR A C 1
ATOM 2008 O O . THR A 1 265 ? -29.567 -9.176 33.971 1.00 53.31 265 THR A O 1
ATOM 2011 N N . ILE A 1 266 ? -27.852 -7.932 33.248 1.00 56.28 266 ILE A N 1
ATOM 2012 C CA . ILE A 1 266 ? -26.914 -8.237 34.351 1.00 56.28 266 ILE A CA 1
ATOM 2013 C C . ILE A 1 266 ? -26.538 -6.980 35.167 1.00 56.28 266 ILE A C 1
ATOM 2015 O O . ILE A 1 266 ? -26.101 -7.103 36.310 1.00 56.28 266 ILE A O 1
ATOM 2019 N N . ILE A 1 267 ? -26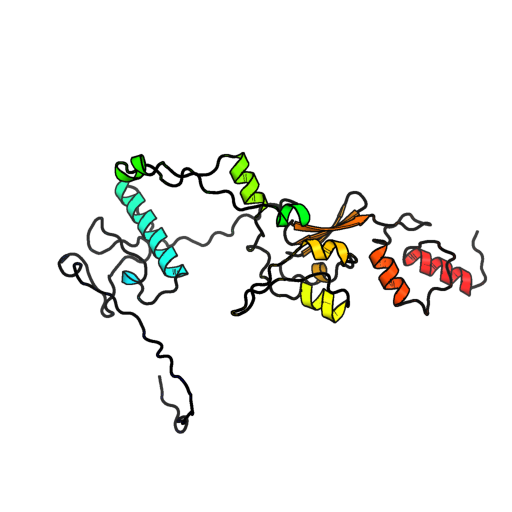.700 -5.769 34.617 1.00 52.81 267 ILE A N 1
ATOM 2020 C CA . ILE A 1 267 ? -26.139 -4.526 35.181 1.00 52.81 267 ILE A CA 1
ATOM 2021 C C . ILE A 1 267 ? -27.246 -3.502 35.486 1.00 52.81 267 ILE A C 1
ATOM 2023 O O . ILE A 1 267 ? -27.319 -2.453 34.859 1.00 52.81 267 ILE A O 1
ATOM 2027 N N . GLU A 1 268 ? -28.093 -3.790 36.474 1.00 52.28 268 GLU A N 1
ATOM 2028 C CA . GLU A 1 268 ? -28.915 -2.768 37.160 1.00 52.28 268 GLU A CA 1
ATOM 2029 C C . GLU A 1 268 ? -28.269 -2.293 38.482 1.00 52.28 268 GLU A C 1
ATOM 2031 O O . GLU A 1 268 ? -28.819 -1.456 39.185 1.00 52.28 268 GLU A O 1
ATOM 2036 N N . ALA A 1 269 ? -27.078 -2.794 38.836 1.00 52.00 269 ALA A N 1
ATOM 2037 C CA . ALA A 1 269 ? -26.564 -2.716 40.209 1.00 52.00 269 ALA A CA 1
ATOM 2038 C C . ALA A 1 269 ? -25.648 -1.518 40.546 1.00 52.00 269 ALA A C 1
ATOM 2040 O O . ALA A 1 269 ? -25.165 -1.437 41.673 1.00 52.00 269 ALA A O 1
ATOM 2041 N N . PHE A 1 270 ? -25.362 -0.600 39.615 1.00 57.53 270 PHE A N 1
ATOM 2042 C CA . PHE A 1 270 ? -24.405 0.490 39.863 1.00 57.53 270 PHE A CA 1
ATOM 2043 C C . PHE A 1 270 ? -24.969 1.833 39.394 1.00 57.53 270 PHE A C 1
ATOM 2045 O O . PHE A 1 270 ? -24.964 2.120 38.201 1.00 57.53 270 PHE A O 1
ATOM 2052 N N . GLU A 1 271 ? -25.454 2.637 40.343 1.00 58.34 271 GLU A N 1
ATOM 2053 C CA . GLU A 1 271 ? -26.059 3.976 40.210 1.00 58.34 271 GLU A CA 1
ATOM 2054 C C . GLU A 1 271 ? -25.160 5.001 39.478 1.00 58.34 271 GLU A C 1
ATOM 2056 O O . GLU A 1 271 ? -24.616 5.929 40.072 1.00 58.34 271 GLU A O 1
ATOM 2061 N N . GLY A 1 272 ? -24.934 4.828 38.177 1.00 65.06 272 GLY A N 1
ATOM 2062 C CA . GLY A 1 272 ? -24.182 5.773 37.344 1.00 65.06 272 GLY A CA 1
ATOM 2063 C C . GLY A 1 272 ? -22.663 5.809 37.563 1.00 65.06 272 GLY A C 1
ATOM 2064 O O . GLY A 1 272 ? -21.988 6.554 36.859 1.00 65.06 272 GLY A O 1
ATOM 2065 N N . ARG A 1 273 ? -22.109 5.004 38.479 1.00 72.12 273 ARG A N 1
ATOM 2066 C CA . ARG A 1 273 ? -20.655 4.887 38.703 1.00 72.12 273 ARG A CA 1
ATOM 2067 C C . ARG A 1 273 ? -19.985 3.956 37.699 1.00 72.12 273 ARG A C 1
ATOM 2069 O O . ARG A 1 273 ? -20.550 2.930 37.309 1.00 72.12 273 ARG A O 1
ATOM 2076 N N . GLN A 1 274 ? -18.755 4.286 37.322 1.00 79.56 274 GLN A N 1
ATOM 2077 C CA . GLN A 1 274 ? -17.988 3.543 36.338 1.00 79.56 274 GLN A CA 1
ATOM 2078 C C . GLN A 1 274 ? -16.863 2.740 36.987 1.00 79.56 274 GLN A C 1
ATOM 2080 O O . GLN A 1 274 ? -15.850 3.268 37.436 1.00 79.56 274 GLN A O 1
ATOM 2085 N N . PHE A 1 275 ? -17.024 1.418 36.990 1.00 82.31 275 PHE A N 1
ATOM 2086 C CA . PHE A 1 275 ? -16.050 0.500 37.569 1.00 82.31 275 PHE A CA 1
ATOM 2087 C C . PHE A 1 275 ? -15.366 -0.346 36.495 1.00 82.31 275 PHE A C 1
ATOM 2089 O O . PHE A 1 275 ? -15.994 -0.795 35.535 1.00 82.31 275 PHE A O 1
ATOM 2096 N N . CYS A 1 276 ? -14.072 -0.619 36.678 1.00 84.56 276 CYS A N 1
ATOM 2097 C CA . CYS A 1 276 ? -13.396 -1.665 35.916 1.00 84.56 276 CYS A CA 1
ATOM 2098 C C . CYS A 1 276 ? -13.926 -3.050 36.321 1.00 84.56 276 CYS A C 1
ATOM 2100 O O . CYS A 1 276 ? -14.520 -3.213 37.387 1.00 84.56 276 CYS A O 1
ATOM 2102 N N . GLU A 1 277 ? -13.658 -4.075 35.509 1.00 81.38 277 GLU A N 1
ATOM 2103 C CA . GLU A 1 277 ? -14.155 -5.437 35.749 1.00 81.38 277 GLU A CA 1
ATOM 2104 C C . GLU A 1 277 ? -13.810 -5.973 37.152 1.00 81.38 277 GLU A C 1
ATOM 2106 O O . GLU A 1 277 ? -14.638 -6.620 37.794 1.00 81.38 277 GLU A O 1
ATOM 2111 N N . LYS A 1 278 ? -12.606 -5.673 37.660 1.00 85.50 278 LYS A N 1
ATOM 2112 C CA . LYS A 1 278 ? -12.165 -6.106 38.996 1.00 85.50 278 LYS A CA 1
ATOM 2113 C C . LYS A 1 278 ? -12.986 -5.444 40.106 1.00 85.50 278 LYS A C 1
ATOM 2115 O O . LYS A 1 278 ? -13.513 -6.146 40.964 1.00 85.50 278 LYS A O 1
ATOM 2120 N N . CYS A 1 279 ? -13.118 -4.120 40.056 1.00 84.38 279 CYS A N 1
ATOM 2121 C CA . CYS A 1 279 ? -13.880 -3.339 41.030 1.00 84.38 279 CYS A CA 1
ATOM 2122 C C . CYS A 1 279 ? -15.374 -3.681 40.977 1.00 84.38 279 CYS A C 1
ATOM 2124 O O . CYS A 1 279 ? -15.991 -3.893 42.016 1.00 84.38 279 CYS A O 1
ATOM 2126 N N . ALA A 1 280 ? -15.938 -3.853 39.778 1.00 80.56 280 ALA A N 1
ATOM 2127 C CA . ALA A 1 280 ? -17.326 -4.273 39.610 1.00 80.56 280 ALA A CA 1
ATOM 2128 C C . ALA A 1 280 ? -17.586 -5.631 40.284 1.00 80.56 280 ALA A C 1
ATOM 2130 O O . ALA A 1 280 ? -18.521 -5.759 41.070 1.00 80.56 280 ALA A O 1
ATOM 2131 N N . ARG A 1 281 ? -16.719 -6.631 40.058 1.00 79.25 281 ARG A N 1
ATOM 2132 C CA . ARG A 1 281 ? -16.834 -7.952 40.705 1.00 79.25 281 ARG A CA 1
ATOM 2133 C C . ARG A 1 281 ? -16.721 -7.871 42.229 1.00 79.25 281 ARG A C 1
ATOM 2135 O O . ARG A 1 281 ? -17.485 -8.545 42.915 1.00 79.25 281 ARG A O 1
ATOM 2142 N N . GLN A 1 282 ? -15.798 -7.062 42.751 1.00 82.12 282 GLN A N 1
ATOM 2143 C CA . GLN A 1 282 ? -15.645 -6.849 44.195 1.00 82.12 282 GLN A CA 1
ATOM 2144 C C . GLN A 1 282 ? -16.914 -6.248 44.811 1.00 82.12 282 GLN A C 1
ATOM 2146 O O . GLN A 1 282 ? -17.412 -6.760 45.812 1.00 82.12 282 GLN A O 1
ATOM 2151 N N . MET A 1 283 ? -17.488 -5.227 44.173 1.00 74.44 283 MET A N 1
ATOM 2152 C CA . MET A 1 283 ? -18.696 -4.564 44.664 1.00 74.44 283 MET A CA 1
ATOM 2153 C C . MET A 1 283 ? -19.934 -5.472 44.583 1.00 74.44 283 MET A C 1
ATOM 2155 O O . MET A 1 283 ? -20.712 -5.532 45.533 1.00 74.44 283 MET A O 1
ATOM 2159 N N . THR A 1 284 ? -20.103 -6.251 43.505 1.00 72.06 284 THR A N 1
ATOM 2160 C CA . THR A 1 284 ? -21.205 -7.229 43.405 1.00 72.06 284 THR A CA 1
ATOM 2161 C C . THR A 1 284 ? -21.073 -8.355 44.437 1.00 72.06 284 THR A C 1
ATOM 2163 O O . THR A 1 284 ? -22.083 -8.823 44.965 1.00 72.06 284 THR A O 1
ATOM 2166 N N . ALA A 1 285 ? -19.847 -8.794 44.745 1.00 66.94 285 ALA A N 1
ATOM 2167 C CA . ALA A 1 285 ? -19.599 -9.801 45.776 1.00 66.94 285 ALA A CA 1
ATOM 2168 C C . ALA A 1 285 ? -19.938 -9.283 47.188 1.00 66.94 285 ALA A C 1
ATOM 2170 O O . ALA A 1 285 ? -20.552 -10.017 47.964 1.00 66.94 285 ALA A O 1
ATOM 2171 N N . GLY A 1 286 ? -19.617 -8.021 47.499 1.00 58.66 286 GLY A N 1
ATOM 2172 C CA . GLY A 1 286 ? -20.035 -7.364 48.746 1.00 58.66 286 GLY A CA 1
ATOM 2173 C C . GLY A 1 286 ? -21.558 -7.216 48.855 1.00 58.66 286 GLY A C 1
ATOM 2174 O O . GLY A 1 286 ? -22.146 -7.539 49.883 1.00 58.66 286 GLY A O 1
ATOM 2175 N N . TYR A 1 287 ? -22.223 -6.845 47.756 1.00 54.81 287 TYR A N 1
ATOM 2176 C CA . TYR A 1 287 ? -23.681 -6.677 47.720 1.00 54.81 287 TYR A CA 1
ATOM 2177 C C . TYR A 1 287 ? -24.447 -7.995 47.947 1.00 54.81 287 TYR A C 1
ATOM 2179 O O . TYR A 1 287 ? -25.408 -8.032 48.710 1.00 54.81 287 TYR A O 1
ATOM 2187 N N . LYS A 1 288 ? -24.008 -9.109 47.338 1.00 53.97 288 LYS A N 1
ATOM 2188 C CA . LYS A 1 288 ? -24.650 -10.431 47.514 1.00 53.97 288 LYS A CA 1
ATOM 2189 C C . LYS A 1 288 ? -24.386 -11.088 48.871 1.00 53.97 288 LYS A C 1
ATOM 2191 O O . LYS A 1 288 ? -25.116 -12.004 49.236 1.00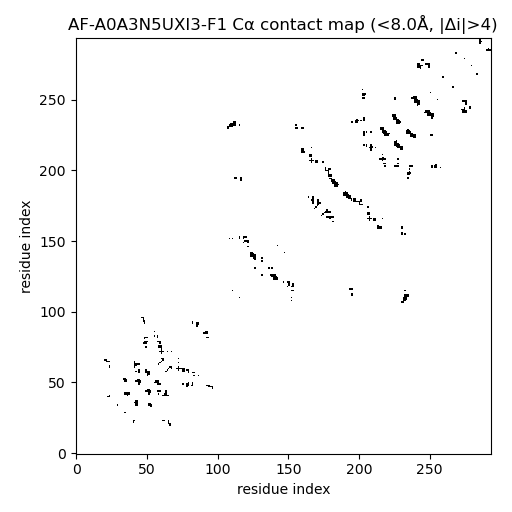 53.97 288 LYS A O 1
ATOM 2196 N N . SER A 1 289 ? -23.351 -10.664 49.593 1.00 47.06 289 SER A N 1
ATOM 2197 C CA . SER A 1 289 ? -22.996 -11.230 50.900 1.00 47.06 289 SER A CA 1
ATOM 2198 C C . SER A 1 289 ? -23.608 -10.469 52.081 1.00 47.06 289 SER A C 1
ATOM 2200 O O . SER A 1 289 ? -23.495 -10.941 53.207 1.00 47.06 289 SER A O 1
ATOM 2202 N N . GLY A 1 290 ? -24.273 -9.325 51.854 1.00 39.34 290 GLY A N 1
ATOM 2203 C CA . GLY A 1 290 ? -24.834 -8.497 52.931 1.00 39.34 290 GLY A CA 1
ATOM 2204 C C . GLY A 1 290 ? -23.772 -7.882 53.852 1.00 39.34 290 GLY A C 1
ATOM 2205 O O . GLY A 1 290 ? -24.106 -7.365 54.915 1.00 39.34 290 GLY A O 1
ATOM 2206 N N . ILE A 1 291 ? -22.496 -7.938 53.460 1.00 40.12 291 ILE A N 1
ATOM 2207 C CA . ILE A 1 291 ? -21.371 -7.418 54.233 1.00 40.12 291 ILE A CA 1
ATOM 2208 C C . ILE A 1 291 ? -20.964 -6.087 53.606 1.00 40.12 291 ILE A C 1
ATOM 2210 O O . ILE A 1 291 ? -20.275 -6.038 52.587 1.00 40.12 291 ILE A O 1
ATOM 2214 N N . THR A 1 292 ? -21.384 -4.989 54.230 1.00 36.03 292 THR A N 1
ATOM 2215 C CA . THR A 1 292 ? -20.760 -3.679 54.026 1.00 36.03 292 THR A CA 1
ATOM 2216 C C . THR A 1 292 ? -19.354 -3.728 54.615 1.00 36.03 292 THR A C 1
ATOM 2218 O O . THR A 1 292 ? -19.194 -3.780 55.834 1.00 36.03 292 THR A O 1
ATOM 2221 N N . ILE A 1 293 ? -18.339 -3.756 53.753 1.00 33.38 293 ILE A N 1
ATOM 2222 C CA . ILE A 1 293 ? -16.947 -3.529 54.154 1.00 33.38 293 ILE A CA 1
ATOM 2223 C C . ILE A 1 293 ? -16.732 -2.002 54.166 1.00 33.38 293 ILE A C 1
ATOM 2225 O O . ILE A 1 293 ? -17.169 -1.363 53.205 1.00 33.38 293 ILE A O 1
ATOM 2229 N N . PRO A 1 294 ? -16.154 -1.430 55.241 1.00 41.16 294 PRO A N 1
ATOM 2230 C CA . PRO A 1 294 ? -15.965 0.016 55.401 1.00 41.16 294 PRO A CA 1
ATOM 2231 C C . PRO A 1 294 ? -15.066 0.646 54.333 1.00 41.16 294 PRO A C 1
ATOM 2233 O O . PRO A 1 294 ? -14.179 -0.060 53.797 1.00 41.16 294 PRO A O 1
#

Solvent-accessible surface area (backbone atoms only — not comparable to full-atom values): 17964 Å² total; per-residue (Å²): 137,82,88,62,89,88,69,81,80,88,79,94,70,98,74,85,84,81,90,75,83,87,78,76,81,54,84,84,52,76,78,46,77,58,59,45,68,46,99,82,71,23,42,46,48,43,93,51,35,12,39,37,68,32,88,100,42,62,49,43,23,47,53,45,69,36,98,57,53,73,68,55,25,54,50,29,44,52,33,20,53,52,36,50,55,25,58,81,68,75,44,85,76,66,93,60,66,87,74,89,71,82,76,81,87,72,83,67,68,75,39,48,24,67,58,48,75,65,62,68,84,72,80,77,42,62,57,57,68,80,55,60,78,77,45,92,65,75,48,72,66,55,70,57,73,67,58,45,52,54,49,57,66,57,58,72,48,70,90,49,45,80,78,79,54,57,45,34,49,42,30,34,77,71,65,67,56,57,22,55,62,80,44,49,81,53,96,88,49,70,46,73,59,54,51,52,57,19,49,78,48,52,41,82,78,42,65,35,26,80,62,33,93,64,62,26,30,42,64,46,78,54,97,64,24,42,37,35,25,52,51,28,32,36,33,35,71,44,59,51,38,54,12,78,85,75,63,44,79,62,42,36,65,61,34,51,53,56,50,47,72,75,42,59,94,76,65,86,83,60,93,86,65,50,61,29,74,70,56,44,52,52,53,53,53,32,63,77,65,77,48,85,77,133

Sequence (294 aa):
PVPVAGSDHVIGVDSIITAIGQRIDREGLDAMQSLRWTKWGTLMADTITSATSMEGVYSGGDLVLGPATAVEAIGAGKRAAEGIDRYLRGLPQPKMPPVPSRRMRVALSETPASSKMTFRRPEMPLLGPERRRITFQQVELGYDEHTAKQEARRCLRCDICKRCGKCVTICRDKMGINALQFGYMGSESSEMTDYRVTAERCILCGACASNCPTGAMTLTDKDGERVLSLCGTVLCHEKLEYCDQCGAVVGPARYLDYVKKRTSTIIEAFEGRQFCEKCARQMTAGYKSGITIP

Secondary structure (DSSP, 8-state):
-PPPTT-------S------------TTTTT-TT--B-TTSPBPB-TTT-BBSSTT-B--THHHHSS--HHHHHHHHHHHHHHHHHHHTTPPPPSSPPP-PPPP-PPPPPEEHHHHHHPPPPPPPB--HHHHTT--S-SB----HHHHHHHHHH---TTT----SHHHHIIIIITS--------B-SS-BPPP-TTHHHHH-----HHHHT-TTS-EEEEEETTEEEEEETTEEEEEEEEEE-TTT--EEEEHHHHHHHHHHHTTT--SSSS----HHHHHHHHHHHHHT----

pLDDT: mean 87.87, std 11.98, range [33.38, 97.75]

=== Feature glossary ===
Annotated list of the representations used here:

Nearest PDB structures. The Foldseek neighbor list gives the closest experimentally determined structures in the PDB, ranked by structural alignment. TM-score near 1 means near-identical fold; near 0.3 means only rough topology match. This is how one finds what a novel AlphaFold prediction most resembles in the s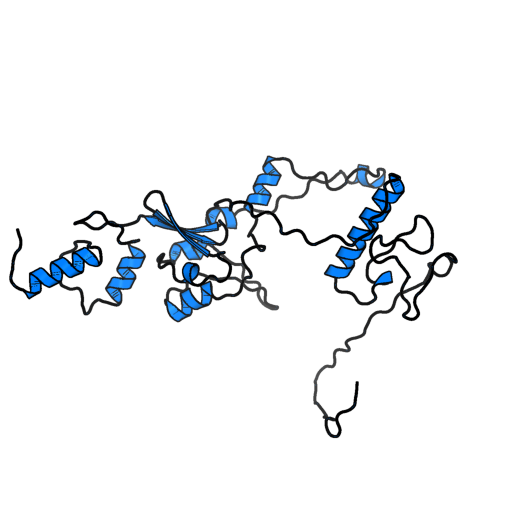olved-structure universe.

Foldseek 3Di. Foldseek's 3Di representation compresses backbone geometry into a per-residue letter drawn from a learned twenty-state alphabet. It captures the tertiary interaction pattern around each residue — which residues are packed against it in space, regardless of where they are in sequence.

Radius of gyration, Cα contacts, bounding box. Radius of gyration (Rg) is the root-mean-square distance of Cα atoms from their centroid — a single number for overall size and compactness. A globular domain of N residues has Rg ≈ 2.2·N^0.38 Å; an extended or disordered chain has a much larger Rg. The Cα contact count is the number of residue pairs whose Cα atoms are within 8 Å and are more than four positions apart in sequence — a standard proxy for tertiary packing density. The bounding box is the smallest axis-aligned box enclosing all Cα atoms.

InterPro / GO / CATH / organism. The annotation block draws on four external resources. InterPro: which protein families and domains the sequence belongs to. GO: standardized terms for what the protein does, what process it participates in, and where in the cell it acts. CATH: which structural fold it has in the CATH hierarchy. Organism: the species of origin.

mmCIF coordinates. The mmCIF block holds the 3D Cartesian coordinates of each backbone atom (N, Cα, C, O) in ångströms. mmCIF is the PDB's canonical archive format — a tagged-loop text representation of the atomic model.

pLDDT. pLDDT is the predicted lDDT-Cα score: AlphaFold's confidence that the local environment of each residue (all inter-atomic distances within 15 Å) is correctly placed. It is a per-residue number between 0 and 100, with higher meaning more reliable.

Backbone torsions (φ/ψ). φ (phi) and ψ (psi) are the two rotatable backbone dihedrals per residue: φ is the C(i-1)–N–Cα–C torsion, ψ is the N–Cα–C–N(i+1) torsion, both in degrees on (−180°, 180°]. α-helical residues cluster near (−60°, −45°); β-strand residues near (−120°, +130°). A Ramachandran plot is simply a scatter of (φ, ψ) for every residue.

B-factor. For experimental (PDB) structures, the B-factor (temperature factor) quantifies the positional spread of each atom in the crystal — a combination of thermal vibration and static disorder — in units of Å². High B-factors mark flexible loops or poorly resolved regions; low B-factors mark the rigid, well-ordered core.

Secondary structure (3-state, P-SEA). SS3 is a coarse helix/strand/coil call (letters a/b/c) made by the P-SEA algorithm from inter-Cα distances and dihedrals. It is less detailed than DSSP but needs only Cα positions.

Predicted aligned error. Predicted aligned error is AlphaFold's pairwise confidence. Unlike pLDDT (per-residue), PAE is per-residue-pair and captures whether two parts of the structure are correctly placed relative to each other. Units are ångströms of expected positional error.

Solvent-accessible surface area. Solvent-accessible surface area (SASA) is the area in Å² traced out by the centre of a 1.4 Å probe sphere (a water molecule) rolled over the protein's van der Waals surface (Shrake–Rupley / Lee–Richards construction). Buried residues have near-zero SASA; fully exposed residues can exceed 200 Å². The total SASA scales roughly with the number of surface residues.

Secondary structure (8-state, DSSP). The SS8 string is DSSP's per-residue secondary-structure call. α-helix (H) means an i→i+4 H-bond ladder; β-strand (E) means the residue participates in a β-sheet; 3₁₀ (G) and π (I) are tighter and wider helices; T/S are turns/bends; '-' is loop.

Rendered structure images. Structure images are PyMOL renders from six orthogonal camera directions. Cartoon representation draws helices as coils and strands as arrows; sticks shows the backbone as bonds; surface shows the solvent-excluded envelope. Rainbow coloring maps sequence position to hue (blue→red, N→C); chain coloring assigns a distinct color per polypeptide.

Sequence. The amino-acid sequence is the protein's primary structure: the linear order of residues from the N-terminus to the C-terminus, written in one-letter code. Everything else here — the 3D coordinates, the secondary structure, the domain annotations — is ultimately a consequence of this string.

Contact-map, Ramachandran, and PAE plots. Three diagnostic plots accompany the record. The Cα contact map visualizes the tertiary structure as a 2D adjacency matrix (8 Å cutoff, sequence-local contacts suppressed). The Ramachandran plot shows the distribution of backbone (φ, ψ) torsions, with points in the α and β basins reflecting secondary structure content. The PAE plot shows AlphaFold's inter-residue confidence as a color matrix.